Protein AF-A0A970KPD9-F1 (afdb_monomer)

pLDDT: mean 86.83, std 14.16, range [32.84, 98.5]

Secondary structure (DSSP, 8-state):
---EE---GGGTSS-HHHIIIIIHHHHHHHHHHHHHTTPPPEEEEEEE-GGGHHHHHHSPTT-EEEEEES-HHHHHHHHTTTSEEEE-B-HHHHHHS-HHHHHHHHHHHHHHHSTTS-B---BSS---SGGGS-HHHHHHHHHHHHHH---TTTT--S-SS-TGGGPPP-PPPP---SSS--HHHHHHHS--SSTTTHHHHHHHHHHHHHHHHHHHHT--

Structure (mmCIF, N/CA/C/O backbone):
data_AF-A0A970KPD9-F1
#
_entry.id   AF-A0A970KPD9-F1
#
loop_
_atom_site.group_PDB
_atom_site.id
_atom_site.type_symbol
_atom_site.label_atom_id
_atom_site.label_alt_id
_atom_site.label_comp_id
_atom_site.label_asym_id
_atom_site.label_entity_id
_atom_site.label_seq_id
_atom_site.pdbx_PDB_ins_code
_atom_site.Cartn_x
_atom_site.Cartn_y
_atom_site.Cartn_z
_atom_site.occupancy
_atom_site.B_iso_or_equiv
_atom_site.auth_seq_id
_atom_site.auth_comp_id
_atom_site.auth_asym_id
_atom_site.auth_atom_id
_atom_site.pdbx_PDB_model_num
ATOM 1 N N . MET A 1 1 ? 4.170 -16.489 -4.970 1.00 32.84 1 MET A N 1
ATOM 2 C CA . MET A 1 1 ? 5.387 -15.762 -4.550 1.00 32.84 1 MET A CA 1
ATOM 3 C C . MET A 1 1 ? 5.217 -14.295 -4.918 1.00 32.84 1 MET A C 1
ATOM 5 O O . MET A 1 1 ? 5.076 -13.994 -6.098 1.00 32.84 1 MET A O 1
ATOM 9 N N . SER A 1 2 ? 5.101 -13.418 -3.921 1.00 38.53 2 SER A N 1
ATOM 10 C CA . SER A 1 2 ? 4.878 -11.975 -4.097 1.00 38.53 2 SER A CA 1
ATOM 11 C C . SER A 1 2 ? 6.225 -11.258 -4.101 1.00 38.53 2 SER A C 1
ATOM 13 O O . SER A 1 2 ? 6.978 -11.456 -3.152 1.00 38.53 2 SER A O 1
ATOM 15 N N . LEU A 1 3 ? 6.534 -10.444 -5.116 1.00 51.28 3 LEU A N 1
ATOM 16 C CA . LEU A 1 3 ? 7.679 -9.533 -5.028 1.00 51.28 3 LEU A CA 1
ATOM 17 C C . LEU A 1 3 ? 7.315 -8.383 -4.080 1.00 51.28 3 LEU A C 1
ATOM 19 O O . LEU A 1 3 ? 6.292 -7.717 -4.270 1.00 51.28 3 LEU A O 1
ATOM 23 N N . TYR A 1 4 ? 8.138 -8.191 -3.051 1.00 46.25 4 TYR A N 1
ATOM 24 C CA . TYR A 1 4 ? 8.026 -7.087 -2.105 1.00 46.25 4 TYR A CA 1
ATOM 25 C C . TYR A 1 4 ? 8.906 -5.946 -2.610 1.00 46.25 4 TYR A C 1
ATOM 27 O O . TYR A 1 4 ? 10.120 -6.114 -2.702 1.00 46.25 4 TYR A O 1
ATOM 35 N N . PHE A 1 5 ? 8.313 -4.808 -2.965 1.00 55.72 5 PHE A N 1
ATOM 36 C CA . PHE A 1 5 ? 9.070 -3.644 -3.411 1.00 55.72 5 PHE A CA 1
ATOM 37 C C . PHE A 1 5 ? 8.956 -2.533 -2.378 1.00 55.72 5 PHE A C 1
ATOM 39 O O . PHE A 1 5 ? 7.869 -2.024 -2.094 1.00 55.72 5 PHE A O 1
ATOM 46 N N . PHE A 1 6 ? 10.103 -2.175 -1.805 1.00 46.34 6 PHE A N 1
ATOM 47 C CA . PHE A 1 6 ? 10.208 -1.087 -0.849 1.00 46.34 6 PHE A CA 1
ATOM 48 C C . PHE A 1 6 ? 10.387 0.225 -1.612 1.00 46.34 6 PHE A C 1
ATOM 50 O O . PHE A 1 6 ? 11.404 0.446 -2.273 1.00 46.34 6 PHE A O 1
ATOM 57 N N . CYS A 1 7 ? 9.383 1.094 -1.551 1.00 51.22 7 CYS A N 1
ATOM 58 C CA . CYS A 1 7 ? 9.441 2.395 -2.190 1.00 51.22 7 CYS A CA 1
ATOM 59 C C . CYS A 1 7 ? 10.190 3.371 -1.272 1.00 51.22 7 CYS A C 1
ATOM 61 O O . CYS A 1 7 ? 9.596 3.932 -0.364 1.00 51.22 7 CYS A O 1
ATOM 63 N N . TYR A 1 8 ? 11.502 3.542 -1.457 1.00 45.31 8 TYR A N 1
ATOM 64 C CA . TYR A 1 8 ? 12.281 4.456 -0.612 1.00 45.31 8 TYR A CA 1
ATOM 65 C C . TYR A 1 8 ? 12.014 5.936 -0.951 1.00 45.31 8 TYR A C 1
ATOM 67 O O . TYR A 1 8 ? 12.221 6.338 -2.100 1.00 45.31 8 TYR A O 1
ATOM 75 N N . MET A 1 9 ? 11.646 6.725 0.072 1.00 42.47 9 MET A N 1
ATOM 76 C CA . MET A 1 9 ? 11.732 8.183 0.342 1.00 42.47 9 MET A CA 1
ATOM 77 C C . MET A 1 9 ? 11.940 9.220 -0.782 1.00 42.47 9 MET A C 1
ATOM 79 O O . MET A 1 9 ? 11.419 10.334 -0.707 1.00 42.47 9 MET A O 1
ATOM 83 N N . ARG A 1 10 ? 12.737 8.944 -1.817 1.00 50.16 10 ARG A N 1
ATOM 84 C CA . ARG A 1 10 ? 13.261 9.963 -2.747 1.00 50.16 10 ARG A CA 1
ATOM 85 C C . ARG A 1 10 ? 12.185 10.651 -3.594 1.00 50.16 10 ARG A C 1
ATOM 87 O O . ARG A 1 10 ? 12.402 11.756 -4.076 1.00 50.16 10 ARG A O 1
ATOM 94 N N . GLN A 1 11 ? 11.037 10.018 -3.785 1.00 54.69 11 GLN A N 1
ATOM 95 C CA . GLN A 1 11 ? 10.027 10.438 -4.764 1.00 54.69 11 GLN A CA 1
ATOM 96 C C . GLN A 1 11 ? 9.088 11.520 -4.234 1.00 54.69 11 GLN A C 1
ATOM 98 O O . GLN A 1 11 ? 8.530 12.292 -5.006 1.00 54.69 11 GLN A O 1
ATOM 103 N N . LEU A 1 12 ? 8.942 11.605 -2.913 1.00 57.06 12 LEU A N 1
ATOM 104 C CA . LEU A 1 12 ? 8.038 12.545 -2.251 1.00 57.06 12 LEU A CA 1
ATOM 105 C C . LEU A 1 12 ? 8.618 13.964 -2.197 1.00 57.06 12 LEU A C 1
ATOM 107 O O . LEU A 1 12 ? 7.869 14.937 -2.124 1.00 57.06 12 LEU A O 1
ATOM 111 N N . ILE A 1 13 ? 9.946 14.080 -2.285 1.00 66.88 13 ILE A N 1
ATOM 112 C CA . ILE A 1 13 ? 10.671 15.357 -2.353 1.00 66.88 13 ILE A CA 1
ATOM 113 C C . ILE A 1 13 ? 10.655 15.919 -3.789 1.00 66.88 13 ILE A C 1
ATOM 115 O O . ILE A 1 13 ? 10.924 17.100 -3.998 1.00 66.88 13 ILE A O 1
ATOM 119 N N . LEU A 1 14 ? 10.312 15.099 -4.791 1.00 76.38 14 LEU A N 1
ATOM 120 C CA . LEU A 1 14 ? 10.221 15.551 -6.176 1.00 76.38 14 LEU A CA 1
ATOM 121 C C . LEU A 1 14 ? 8.995 16.444 -6.378 1.00 76.38 14 LEU A C 1
ATOM 123 O O . LEU A 1 14 ? 7.898 16.164 -5.886 1.00 76.38 14 LEU A O 1
ATOM 127 N N . GLN A 1 15 ? 9.182 17.500 -7.168 1.00 84.31 15 GLN A N 1
ATOM 128 C CA . GLN A 1 15 ? 8.061 18.203 -7.779 1.00 84.31 15 GLN A CA 1
ATOM 129 C C .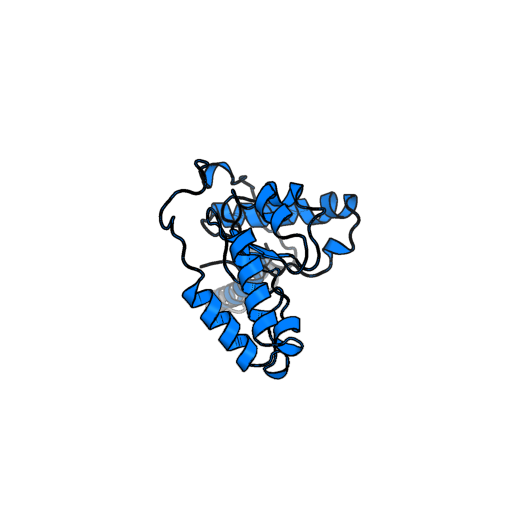 GLN A 1 15 ? 7.306 17.240 -8.699 1.00 84.31 15 GLN A C 1
ATOM 131 O O . GLN A 1 15 ? 7.883 16.285 -9.224 1.00 84.31 15 GLN A O 1
ATOM 136 N N . LEU A 1 16 ? 6.015 17.492 -8.919 1.00 86.25 16 LEU A N 1
ATOM 137 C CA . LEU A 1 16 ? 5.174 16.608 -9.731 1.00 86.25 16 LEU A CA 1
ATOM 138 C C . LEU A 1 16 ? 5.753 16.398 -11.145 1.00 86.25 16 LEU A C 1
ATOM 140 O O . LEU A 1 16 ? 5.799 15.275 -11.635 1.00 86.25 16 LEU A O 1
ATOM 144 N N . THR A 1 17 ? 6.320 17.453 -11.732 1.00 88.12 17 THR A N 1
ATOM 145 C CA . THR A 1 17 ? 7.006 17.411 -13.031 1.00 88.12 17 THR A CA 1
ATOM 146 C C . THR A 1 17 ? 8.215 16.474 -13.046 1.00 88.12 17 THR A C 1
ATOM 148 O O . THR A 1 17 ? 8.450 15.768 -14.025 1.00 88.12 17 THR A O 1
ATOM 151 N N . ASP A 1 18 ? 8.994 16.444 -11.965 1.00 89.69 18 ASP A N 1
ATOM 152 C CA . ASP A 1 18 ? 10.162 15.568 -11.855 1.00 89.69 18 ASP A CA 1
ATOM 153 C C . ASP A 1 18 ? 9.745 14.124 -11.572 1.00 89.69 18 ASP A C 1
ATOM 155 O O . ASP A 1 18 ? 10.355 13.187 -12.087 1.00 89.69 18 ASP A O 1
ATOM 159 N N . PHE A 1 19 ? 8.680 13.932 -10.791 1.00 89.38 19 PHE A N 1
ATOM 160 C CA . PHE A 1 19 ? 8.082 12.622 -10.553 1.00 89.38 19 PHE A CA 1
ATOM 161 C C . PHE A 1 19 ? 7.626 11.973 -11.868 1.00 89.38 19 PHE A C 1
ATOM 163 O O . PHE A 1 19 ? 8.016 10.841 -12.161 1.00 89.38 19 PHE A O 1
ATOM 170 N N . GLU A 1 20 ? 6.873 12.713 -12.685 1.00 90.31 20 GLU A N 1
ATOM 171 C CA . GLU A 1 20 ? 6.381 12.270 -13.996 1.00 90.31 20 GLU A CA 1
ATOM 172 C C . GLU A 1 20 ? 7.512 11.973 -14.979 1.00 90.31 20 GLU A C 1
ATOM 174 O O . GLU A 1 20 ? 7.420 11.049 -15.784 1.00 90.31 20 GLU A O 1
ATOM 179 N N . LYS A 1 21 ? 8.596 12.748 -14.921 1.00 89.75 21 LYS A N 1
ATOM 180 C CA . LYS A 1 21 ? 9.706 12.609 -15.860 1.00 89.75 21 LYS A CA 1
ATOM 181 C C . LYS A 1 21 ? 10.670 11.489 -15.482 1.00 89.75 21 LYS A C 1
ATOM 183 O O . LYS A 1 21 ? 11.127 10.756 -16.356 1.00 89.75 21 LYS A O 1
ATOM 188 N N . PHE A 1 22 ? 11.033 11.392 -14.206 1.00 88.81 22 PHE A N 1
ATOM 189 C CA . PHE A 1 22 ? 12.174 10.580 -13.775 1.00 88.81 22 PHE A CA 1
ATOM 190 C C . PHE A 1 22 ? 11.784 9.309 -13.033 1.00 88.81 22 PHE A C 1
ATOM 192 O O . PHE A 1 22 ? 12.540 8.339 -13.074 1.00 88.81 22 PHE A O 1
ATOM 199 N N . TYR A 1 23 ? 10.640 9.301 -12.350 1.00 88.56 23 TYR A N 1
ATOM 200 C CA . TYR A 1 23 ? 10.269 8.189 -11.486 1.00 88.56 23 TYR A CA 1
ATOM 201 C C . TYR A 1 23 ? 9.150 7.330 -12.076 1.00 88.56 23 TYR A C 1
ATOM 203 O O . TYR A 1 23 ? 9.363 6.142 -12.336 1.00 88.56 23 TYR A O 1
ATOM 211 N N . TRP A 1 24 ? 7.982 7.932 -12.321 1.00 91.56 24 TRP A N 1
ATOM 212 C CA . TRP A 1 24 ? 6.769 7.205 -12.695 1.00 91.56 24 TRP A CA 1
ATOM 213 C C . TRP A 1 24 ? 6.947 6.287 -13.913 1.00 91.56 24 TRP A C 1
ATOM 215 O O . TRP A 1 24 ? 6.610 5.109 -13.798 1.00 91.56 24 TRP A O 1
ATOM 225 N N . PRO A 1 25 ? 7.562 6.724 -15.034 1.00 91.44 25 PRO A N 1
ATOM 226 C CA . PRO A 1 25 ? 7.635 5.902 -16.240 1.00 91.44 25 PRO A CA 1
ATOM 227 C C . PRO A 1 25 ? 8.451 4.624 -16.058 1.00 91.44 25 PRO A C 1
ATOM 229 O O . PRO A 1 25 ? 8.219 3.641 -16.756 1.00 91.44 25 PRO A O 1
ATOM 232 N N . THR A 1 26 ? 9.442 4.638 -15.168 1.00 89.06 26 THR A N 1
ATOM 233 C CA . THR A 1 26 ? 10.253 3.451 -14.877 1.00 89.06 26 THR A CA 1
ATOM 234 C C . THR A 1 26 ? 9.518 2.560 -13.890 1.00 89.06 26 THR A C 1
ATOM 236 O O . THR A 1 26 ? 9.389 1.366 -14.135 1.00 89.06 26 THR A O 1
ATOM 239 N N . PHE A 1 27 ? 8.973 3.139 -12.820 1.00 91.19 27 PHE A N 1
ATOM 240 C CA . PHE A 1 27 ? 8.235 2.395 -11.807 1.00 91.19 27 PHE A CA 1
ATOM 241 C C . PHE A 1 27 ? 7.016 1.667 -12.387 1.00 91.19 27 PHE A C 1
ATOM 243 O O . PHE A 1 27 ? 6.858 0.465 -12.187 1.00 91.19 27 PHE A O 1
ATOM 250 N N . GLU A 1 28 ? 6.204 2.362 -13.183 1.00 93.06 28 GLU A N 1
ATOM 251 C CA . GLU A 1 28 ? 5.020 1.799 -13.831 1.00 93.06 28 GLU A CA 1
ATOM 252 C C . GLU A 1 28 ? 5.383 0.578 -14.698 1.00 93.06 28 GLU A C 1
ATOM 254 O O . GLU A 1 28 ? 4.716 -0.459 -14.637 1.00 93.06 28 GLU A O 1
ATOM 259 N N . LYS A 1 29 ? 6.493 0.658 -15.451 1.00 91.62 29 LYS A N 1
ATOM 260 C CA . LYS A 1 29 ? 6.994 -0.449 -16.283 1.00 91.62 29 LYS A CA 1
ATOM 261 C C . LYS A 1 29 ? 7.307 -1.689 -15.460 1.00 91.62 29 LYS A C 1
ATOM 263 O O . LYS A 1 29 ? 6.866 -2.771 -15.843 1.00 91.62 29 LYS A O 1
ATOM 268 N N . VAL A 1 30 ? 8.023 -1.537 -14.344 1.00 90.25 30 VAL A N 1
ATOM 269 C CA . VAL A 1 30 ? 8.372 -2.657 -13.452 1.00 90.25 30 VAL A CA 1
ATOM 270 C C . VAL A 1 30 ? 7.107 -3.350 -12.946 1.00 90.25 30 VAL A C 1
ATOM 272 O O . VAL A 1 30 ? 6.994 -4.579 -13.019 1.00 90.25 30 VAL A O 1
ATOM 275 N N . VAL A 1 31 ? 6.110 -2.571 -12.511 1.00 92.31 31 VAL A N 1
ATOM 276 C CA . VAL A 1 31 ? 4.852 -3.119 -11.987 1.00 92.31 31 VAL A CA 1
ATOM 277 C C . VAL A 1 31 ? 4.096 -3.911 -13.050 1.00 92.31 31 VAL A C 1
ATOM 279 O O . VAL A 1 31 ? 3.692 -5.052 -12.806 1.00 92.31 31 VAL A O 1
ATOM 282 N N . HIS A 1 32 ? 3.956 -3.363 -14.255 1.00 93.75 32 HIS A N 1
ATOM 283 C CA . HIS A 1 32 ? 3.285 -4.059 -15.353 1.00 93.75 32 HIS A CA 1
ATOM 284 C C . HIS A 1 32 ? 4.065 -5.277 -15.861 1.00 93.75 32 HIS A C 1
ATOM 286 O O . HIS A 1 32 ? 3.464 -6.317 -16.126 1.00 93.75 32 HIS A O 1
ATOM 292 N N . MET A 1 33 ? 5.395 -5.205 -15.957 1.00 90.94 33 MET A N 1
ATOM 293 C CA . MET A 1 33 ? 6.235 -6.337 -16.376 1.00 90.94 33 MET A CA 1
ATOM 294 C C . MET A 1 33 ? 6.198 -7.499 -15.379 1.00 90.94 33 MET A C 1
ATOM 296 O O . MET A 1 33 ? 6.254 -8.663 -15.791 1.00 90.94 33 MET A O 1
ATOM 300 N N . THR A 1 34 ? 6.088 -7.191 -14.088 1.00 89.56 34 THR A N 1
ATOM 301 C CA . THR A 1 34 ? 5.918 -8.182 -13.019 1.00 89.56 34 THR A CA 1
ATOM 302 C C . THR A 1 34 ? 4.520 -8.802 -13.084 1.00 89.56 34 THR A C 1
ATOM 304 O O . THR A 1 34 ? 4.376 -10.028 -13.069 1.00 89.56 34 THR A O 1
ATOM 307 N N . ALA A 1 35 ? 3.489 -7.974 -13.285 1.00 91.31 35 ALA A N 1
ATOM 308 C CA . ALA A 1 35 ? 2.113 -8.435 -13.459 1.00 91.31 35 ALA A CA 1
ATOM 309 C C . ALA A 1 35 ? 1.937 -9.330 -14.694 1.00 91.31 35 ALA A C 1
ATOM 311 O O . ALA A 1 35 ? 1.273 -10.363 -14.602 1.00 91.31 35 ALA A O 1
ATOM 312 N N . ALA A 1 36 ? 2.582 -8.994 -15.816 1.00 91.19 36 ALA A N 1
ATOM 313 C CA . ALA A 1 36 ? 2.577 -9.791 -17.043 1.00 91.19 36 ALA A CA 1
ATOM 314 C C . ALA A 1 36 ? 3.185 -11.193 -16.854 1.00 91.19 36 ALA A C 1
ATOM 316 O O . ALA A 1 36 ? 2.826 -12.121 -17.574 1.00 91.19 36 ALA A O 1
ATOM 317 N N . ARG A 1 37 ? 4.070 -11.364 -15.863 1.00 89.19 37 ARG A N 1
ATOM 318 C CA . ARG A 1 37 ? 4.640 -12.660 -15.451 1.00 89.19 37 ARG A CA 1
ATOM 319 C C . ARG A 1 37 ? 3.774 -13.404 -14.426 1.00 89.19 37 ARG A C 1
ATOM 321 O O . ARG A 1 37 ? 4.204 -14.404 -13.860 1.00 89.19 37 ARG A O 1
ATOM 328 N N . GLY A 1 38 ? 2.563 -12.917 -14.162 1.00 88.62 38 GLY A N 1
ATOM 329 C CA . GLY A 1 38 ? 1.627 -13.511 -13.210 1.00 88.62 38 GLY A CA 1
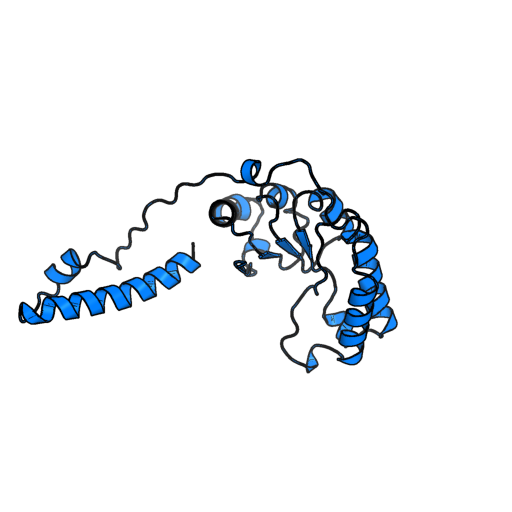ATOM 330 C C . GLY A 1 38 ? 1.873 -13.121 -11.749 1.00 88.62 38 GLY A C 1
ATOM 331 O O . GLY A 1 38 ? 1.174 -13.620 -10.867 1.00 88.62 38 GLY A O 1
ATOM 332 N N . GLN A 1 39 ? 2.812 -12.213 -11.459 1.00 88.19 39 GLN A N 1
ATOM 333 C CA . GLN A 1 39 ? 3.133 -11.796 -10.092 1.00 88.19 39 GLN A CA 1
ATOM 334 C C . GLN A 1 39 ? 2.544 -10.419 -9.770 1.00 88.19 39 GLN A C 1
ATOM 336 O O . GLN A 1 39 ? 2.760 -9.448 -10.481 1.00 88.19 39 GLN A O 1
ATOM 341 N N . ALA A 1 40 ? 1.796 -10.314 -8.671 1.00 87.31 40 ALA A N 1
ATOM 342 C CA . ALA A 1 40 ? 1.327 -9.024 -8.170 1.00 87.31 40 ALA A CA 1
ATOM 343 C C . ALA A 1 40 ? 2.346 -8.426 -7.193 1.00 87.31 40 ALA A C 1
ATOM 345 O O . ALA A 1 40 ? 2.764 -9.100 -6.244 1.00 87.31 40 ALA A O 1
ATOM 346 N N . MET A 1 41 ? 2.692 -7.156 -7.389 1.00 90.31 41 MET A N 1
ATOM 347 C CA . MET A 1 41 ? 3.580 -6.436 -6.478 1.00 90.31 41 MET A CA 1
ATOM 348 C C . MET A 1 41 ? 2.854 -6.016 -5.198 1.00 90.31 41 MET A C 1
ATOM 350 O O . MET A 1 41 ? 1.646 -5.764 -5.200 1.00 90.31 41 MET A O 1
ATOM 354 N N . LEU A 1 42 ? 3.613 -5.972 -4.104 1.00 92.06 42 LEU A N 1
ATOM 355 C CA . LEU A 1 42 ? 3.255 -5.267 -2.878 1.00 92.06 42 LEU A CA 1
ATOM 356 C C . LEU A 1 42 ? 4.138 -4.022 -2.779 1.00 92.06 42 LEU A C 1
ATOM 358 O O . LEU A 1 42 ? 5.363 -4.143 -2.773 1.00 92.06 42 LEU A O 1
ATOM 362 N N . ILE A 1 43 ? 3.499 -2.855 -2.752 1.00 92.56 43 ILE A N 1
ATOM 363 C CA . ILE A 1 43 ? 4.143 -1.544 -2.795 1.00 92.56 43 ILE A CA 1
ATOM 364 C C . ILE A 1 43 ? 3.837 -0.829 -1.483 1.00 92.56 43 ILE A C 1
ATOM 366 O O . ILE A 1 43 ? 2.674 -0.558 -1.181 1.00 92.56 43 ILE A O 1
ATOM 370 N N . PHE A 1 44 ? 4.883 -0.511 -0.724 1.00 92.06 44 PHE A N 1
ATOM 371 C CA . PHE A 1 44 ? 4.771 0.389 0.419 1.00 92.06 44 PHE A CA 1
ATOM 372 C C . PHE A 1 44 ? 4.774 1.843 -0.064 1.00 92.06 44 PHE A C 1
ATOM 374 O O . PHE A 1 44 ? 5.692 2.259 -0.762 1.00 92.06 44 PHE A O 1
ATOM 381 N N . LEU A 1 45 ? 3.739 2.594 0.282 1.00 91.88 45 LEU A N 1
ATOM 382 C CA . LEU A 1 45 ? 3.550 4.005 -0.010 1.00 91.88 45 LEU A CA 1
ATOM 383 C C . LEU A 1 45 ? 3.928 4.799 1.241 1.00 91.88 45 LEU A C 1
ATOM 385 O O . LEU A 1 45 ? 3.095 5.050 2.113 1.00 91.88 45 LEU A O 1
ATOM 389 N N . GLU A 1 46 ? 5.213 5.140 1.323 1.00 89.25 46 GLU A N 1
ATOM 390 C CA . GLU A 1 46 ? 5.772 5.967 2.392 1.00 89.25 46 GLU A CA 1
ATOM 391 C C . GLU A 1 46 ? 5.173 7.380 2.320 1.00 89.25 46 GLU A C 1
ATOM 393 O O . GLU A 1 46 ? 5.049 7.955 1.237 1.00 89.25 46 GLU A O 1
ATOM 398 N N . ASN A 1 47 ? 4.809 7.944 3.467 1.00 89.62 47 ASN A N 1
ATOM 399 C CA . ASN A 1 47 ? 4.092 9.209 3.616 1.00 89.62 47 ASN A CA 1
ATOM 400 C C . ASN A 1 47 ? 2.699 9.261 2.925 1.00 89.62 47 ASN A C 1
ATOM 402 O O . ASN A 1 47 ? 2.121 8.244 2.543 1.00 89.62 47 ASN A O 1
ATOM 406 N N . ASP A 1 48 ? 2.117 10.458 2.786 1.00 91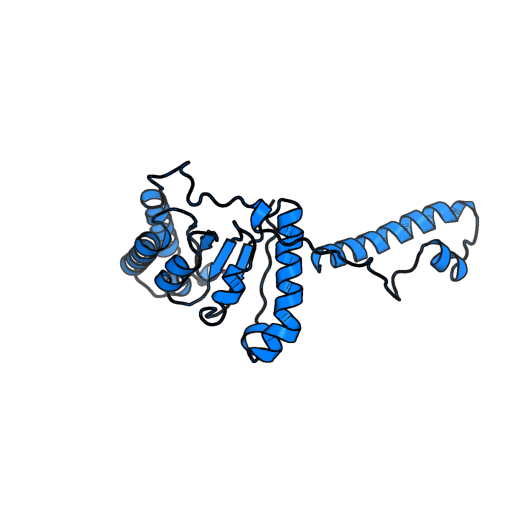.19 48 ASP A N 1
ATOM 407 C CA . ASP A 1 48 ? 0.819 10.671 2.136 1.00 91.19 48 ASP A CA 1
ATOM 408 C C . ASP A 1 48 ? 0.919 10.713 0.595 1.00 91.19 48 ASP A C 1
ATOM 410 O O . ASP A 1 48 ? 1.434 11.661 -0.009 1.00 91.19 48 ASP A O 1
ATOM 414 N N . TRP A 1 49 ? 0.351 9.691 -0.053 1.00 92.44 49 TRP A N 1
ATOM 415 C CA . TRP A 1 49 ? 0.264 9.554 -1.514 1.00 92.44 49 TRP A CA 1
ATOM 416 C C . TRP A 1 49 ? -1.030 10.104 -2.128 1.00 92.44 49 TRP A C 1
ATOM 418 O O . TRP A 1 49 ? -1.291 9.897 -3.314 1.00 92.44 49 TRP A O 1
ATOM 428 N N . THR A 1 50 ? -1.844 10.846 -1.375 1.00 93.12 50 THR A N 1
ATOM 429 C CA . THR A 1 50 ? -3.137 11.378 -1.837 1.00 93.12 50 THR A CA 1
ATOM 430 C C . THR A 1 50 ? -3.029 12.183 -3.139 1.00 93.12 50 THR A C 1
ATOM 432 O O . THR A 1 50 ? -3.945 12.151 -3.963 1.00 93.12 50 THR A O 1
ATOM 435 N N . ARG A 1 51 ? -1.910 12.886 -3.369 1.00 91.62 51 ARG A N 1
ATOM 436 C CA . ARG A 1 51 ? -1.676 13.653 -4.609 1.00 91.62 51 ARG A CA 1
ATOM 437 C C . ARG A 1 51 ? -1.388 12.787 -5.842 1.00 91.62 51 ARG A C 1
ATOM 439 O O . ARG A 1 51 ? -1.454 13.292 -6.954 1.00 91.62 51 ARG A O 1
ATOM 446 N N . TYR A 1 52 ? -1.078 11.505 -5.651 1.00 92.31 52 TYR A N 1
ATOM 447 C CA . TYR A 1 52 ? -0.704 10.563 -6.707 1.00 92.31 52 TYR A CA 1
ATOM 448 C C . TYR A 1 52 ? -1.780 9.506 -6.992 1.00 92.31 52 TYR A C 1
ATOM 450 O O . TYR A 1 52 ? -1.519 8.529 -7.689 1.00 92.31 52 TYR A O 1
ATOM 458 N N . LEU A 1 53 ? -2.999 9.675 -6.471 1.00 94.06 53 LEU A N 1
ATOM 459 C CA . LEU A 1 53 ? -4.082 8.697 -6.641 1.00 94.06 53 LEU A CA 1
ATOM 460 C C . LEU A 1 53 ? -4.405 8.396 -8.111 1.00 94.06 53 LEU A C 1
ATOM 462 O O . LEU A 1 53 ? -4.789 7.269 -8.425 1.00 94.06 53 LEU A O 1
ATOM 466 N N . ASP A 1 54 ? -4.257 9.379 -9.000 1.00 94.25 54 ASP A N 1
ATOM 467 C CA . ASP A 1 54 ? -4.495 9.207 -10.439 1.00 94.25 54 ASP A CA 1
ATOM 468 C C . ASP A 1 54 ? -3.444 8.286 -11.067 1.00 94.25 54 ASP A C 1
ATOM 470 O O . ASP A 1 54 ? -3.800 7.351 -11.776 1.00 94.25 54 ASP A O 1
ATOM 474 N N . TYR A 1 55 ? -2.177 8.448 -10.687 1.00 94.50 55 TYR A N 1
ATOM 475 C CA . TYR A 1 55 ? -1.088 7.550 -11.071 1.00 94.50 55 TYR A CA 1
ATOM 476 C C . TYR A 1 55 ? -1.317 6.133 -10.544 1.00 94.50 55 TYR A C 1
ATOM 478 O O . TYR A 1 55 ? -1.263 5.159 -11.291 1.00 94.50 55 TYR A O 1
ATOM 486 N N . LEU A 1 56 ? -1.667 5.995 -9.262 1.00 95.00 56 LEU A N 1
ATOM 487 C CA . LEU A 1 56 ? -1.925 4.682 -8.669 1.00 95.00 56 LEU A CA 1
ATOM 488 C C . LEU A 1 56 ? -3.045 3.925 -9.398 1.00 95.00 56 LEU A C 1
ATOM 490 O O . LEU A 1 56 ? -2.968 2.706 -9.492 1.00 95.00 56 LEU A O 1
ATOM 494 N N . GLN A 1 57 ? -4.042 4.604 -9.979 1.00 94.25 57 GLN A N 1
ATOM 495 C CA . GLN A 1 57 ? -5.085 3.954 -10.788 1.00 94.25 57 GLN A CA 1
ATOM 496 C C . GLN A 1 57 ? -4.563 3.327 -12.084 1.00 94.25 57 GLN A C 1
ATOM 498 O O . GLN A 1 57 ? -5.205 2.407 -12.594 1.00 94.25 57 GLN A O 1
ATOM 503 N N . GLU A 1 58 ? -3.426 3.771 -12.617 1.00 94.38 58 GLU A N 1
ATOM 504 C CA . GLU A 1 58 ? -2.845 3.238 -13.855 1.00 94.38 58 GLU A CA 1
ATOM 505 C C . GLU A 1 58 ? -2.182 1.870 -13.663 1.00 94.38 58 GLU A C 1
ATOM 507 O O . GLU A 1 58 ? -2.010 1.125 -14.633 1.00 94.38 58 GLU A O 1
ATOM 512 N N . LEU A 1 59 ? -1.849 1.511 -12.420 1.00 95.31 59 LEU A N 1
ATOM 513 C CA . LEU A 1 59 ? -1.229 0.231 -12.084 1.00 95.31 59 LEU A CA 1
ATOM 514 C C . LEU A 1 59 ? -2.161 -0.949 -12.435 1.00 95.31 59 LEU A C 1
ATOM 516 O O . LEU A 1 59 ? -3.381 -0.781 -12.545 1.00 95.31 59 LEU A O 1
ATOM 520 N N . PRO A 1 60 ? -1.630 -2.164 -12.639 1.00 95.12 60 PRO A N 1
ATOM 521 C CA . PRO A 1 60 ? -2.448 -3.329 -12.950 1.00 95.12 60 PRO A CA 1
ATOM 522 C C . PRO A 1 60 ? -3.314 -3.752 -11.757 1.00 95.12 60 PRO A C 1
ATOM 524 O O . PRO A 1 60 ? -2.964 -3.555 -10.591 1.00 95.12 60 PRO A O 1
ATOM 527 N N . MET A 1 61 ? -4.457 -4.367 -12.053 1.00 94.06 61 MET A N 1
ATOM 528 C CA . MET A 1 61 ? -5.377 -4.903 -11.053 1.00 94.06 61 MET A CA 1
ATOM 529 C C . MET A 1 61 ? -4.695 -5.928 -10.140 1.00 94.06 61 MET A C 1
ATOM 531 O O . MET A 1 61 ? -3.882 -6.750 -10.574 1.00 94.06 61 MET A O 1
ATOM 535 N N . GLY A 1 62 ? -5.077 -5.904 -8.862 1.00 90.75 62 GLY A N 1
ATOM 536 C CA . GLY A 1 62 ? -4.537 -6.803 -7.844 1.00 90.75 62 GLY A CA 1
ATOM 537 C C . GLY A 1 62 ? -3.165 -6.378 -7.322 1.00 90.75 62 GLY A C 1
ATOM 538 O O . GLY A 1 62 ? -2.577 -7.099 -6.516 1.00 90.75 62 GLY A O 1
ATOM 539 N N . THR A 1 63 ? -2.658 -5.217 -7.750 1.00 94.75 63 THR A N 1
ATOM 540 C CA . THR A 1 63 ? -1.530 -4.565 -7.081 1.00 94.75 63 THR A CA 1
ATOM 541 C C . THR A 1 63 ? -1.920 -4.272 -5.636 1.00 94.75 63 THR A C 1
ATOM 543 O O . THR A 1 63 ? -3.006 -3.746 -5.370 1.00 94.75 63 THR A O 1
ATOM 546 N N . ARG A 1 64 ? -1.049 -4.655 -4.698 1.00 95.44 64 ARG A N 1
ATOM 547 C CA . ARG A 1 64 ? -1.256 -4.419 -3.270 1.00 95.44 64 ARG A CA 1
ATOM 548 C C . ARG A 1 64 ? -0.559 -3.137 -2.861 1.00 95.44 64 ARG A C 1
ATOM 550 O O . ARG A 1 64 ? 0.643 -3.000 -3.081 1.00 95.44 64 ARG A O 1
ATOM 557 N N . LEU A 1 65 ? -1.315 -2.232 -2.261 1.00 95.50 65 LEU A N 1
ATOM 558 C CA . LEU A 1 65 ? -0.838 -0.948 -1.780 1.00 95.50 65 LEU A CA 1
ATOM 559 C C . LEU A 1 65 ? -0.898 -0.945 -0.260 1.00 95.50 65 LEU A C 1
ATOM 561 O O . LEU A 1 65 ? -1.932 -1.255 0.327 1.00 95.50 65 LEU A O 1
ATOM 565 N N . TYR A 1 66 ? 0.229 -0.616 0.347 1.00 91.50 66 TYR A N 1
ATOM 566 C CA . TYR A 1 66 ? 0.408 -0.534 1.783 1.00 91.50 66 TYR A CA 1
ATOM 567 C C . TYR A 1 66 ? 0.726 0.923 2.132 1.00 91.50 66 TYR A C 1
ATOM 569 O O . TYR A 1 66 ? 1.777 1.413 1.746 1.00 91.50 66 TYR A O 1
ATOM 577 N N . MET A 1 67 ? -0.183 1.624 2.812 1.00 94.44 67 MET A N 1
ATOM 578 C CA . MET A 1 67 ? -0.097 3.069 3.053 1.00 94.44 67 MET A CA 1
ATOM 579 C C . MET A 1 67 ? 0.405 3.413 4.456 1.00 94.44 67 MET A C 1
ATOM 581 O O . MET A 1 67 ? -0.078 2.854 5.443 1.00 94.44 67 MET A O 1
ATOM 585 N N . GLU A 1 68 ? 1.301 4.399 4.544 1.00 94.19 68 GLU A N 1
ATOM 586 C CA . GLU A 1 68 ? 1.702 4.989 5.825 1.00 94.19 68 GLU A CA 1
ATOM 587 C C . GLU A 1 68 ? 0.669 6.020 6.321 1.00 94.19 68 GLU A C 1
ATOM 589 O O . GLU A 1 68 ? 0.146 5.903 7.428 1.00 94.19 68 GLU A O 1
ATOM 594 N N . TYR A 1 69 ? 0.324 7.005 5.481 1.00 94.06 69 TYR A N 1
ATOM 595 C CA . TYR A 1 69 ? -0.637 8.067 5.808 1.00 94.06 69 TYR A CA 1
ATOM 596 C C . TYR A 1 69 ? -1.654 8.302 4.682 1.00 94.06 69 TYR A C 1
ATOM 598 O O . TYR A 1 69 ? -1.495 7.833 3.554 1.00 94.06 69 TYR A O 1
ATOM 606 N N . GLY A 1 70 ? -2.700 9.068 4.996 1.00 94.62 70 GLY A N 1
ATOM 607 C CA . GLY A 1 70 ? -3.747 9.491 4.065 1.00 94.62 70 GLY A CA 1
ATOM 608 C C . GLY A 1 70 ? -5.151 9.244 4.617 1.00 94.62 70 GLY A C 1
ATOM 609 O O . GLY A 1 70 ? -5.319 8.674 5.694 1.00 94.62 70 GLY A O 1
ATOM 610 N N . ASP A 1 71 ? -6.169 9.683 3.873 1.00 96.56 71 ASP A N 1
ATOM 611 C CA . ASP A 1 71 ? -7.572 9.412 4.206 1.00 96.56 71 ASP A CA 1
ATOM 612 C C . ASP A 1 71 ? -8.000 8.037 3.653 1.00 96.56 71 ASP A C 1
ATOM 614 O O . ASP A 1 71 ? -8.151 7.896 2.431 1.00 96.56 71 ASP A O 1
ATOM 618 N N . PRO A 1 72 ? -8.243 7.025 4.510 1.00 97.00 72 PRO A N 1
ATOM 619 C CA . PRO A 1 72 ? -8.597 5.682 4.060 1.00 97.00 72 PRO A CA 1
ATOM 620 C C . PRO A 1 72 ? -9.877 5.652 3.213 1.00 97.00 72 PRO A C 1
ATOM 622 O O . PRO A 1 72 ? -9.961 4.846 2.285 1.00 97.00 72 PRO A O 1
ATOM 625 N N . ARG A 1 73 ? -10.845 6.555 3.448 1.00 97.50 73 ARG A N 1
ATOM 626 C CA . ARG A 1 73 ? -12.084 6.622 2.649 1.00 97.50 73 ARG A CA 1
ATOM 627 C C . ARG A 1 73 ? -11.781 7.038 1.218 1.00 97.50 73 ARG A C 1
ATOM 629 O O . ARG A 1 73 ? -12.173 6.361 0.274 1.00 97.50 73 ARG A O 1
ATOM 636 N N . LYS A 1 74 ? -10.980 8.092 1.055 1.00 97.12 74 LYS A N 1
ATOM 637 C CA . LYS A 1 74 ? -10.569 8.582 -0.265 1.00 97.12 74 LYS A CA 1
ATOM 638 C C . LYS A 1 74 ? -9.803 7.519 -1.055 1.00 97.12 74 LYS A C 1
ATOM 640 O O . LYS A 1 74 ? -10.027 7.368 -2.256 1.00 97.12 74 LYS A O 1
ATOM 645 N N . PHE A 1 75 ? -8.919 6.766 -0.400 1.00 97.12 75 PHE A N 1
ATOM 646 C CA . PHE A 1 75 ? -8.214 5.654 -1.043 1.00 97.12 75 PHE A CA 1
ATOM 647 C C . PHE A 1 75 ? -9.168 4.514 -1.414 1.00 97.12 75 PHE A C 1
ATOM 649 O O . PHE A 1 75 ? -9.091 4.010 -2.536 1.00 97.12 75 PHE A O 1
ATOM 656 N N . LYS A 1 76 ? -10.101 4.140 -0.530 1.00 96.44 76 LYS A N 1
ATOM 657 C CA . LYS A 1 76 ? -11.117 3.119 -0.822 1.00 96.44 76 LYS A CA 1
ATOM 658 C C . LYS A 1 76 ? -11.968 3.495 -2.030 1.00 96.44 76 LYS A C 1
ATOM 660 O O . LYS A 1 76 ? -12.101 2.681 -2.942 1.00 96.44 76 LYS A O 1
ATOM 665 N N . ASP A 1 77 ? -12.467 4.726 -2.070 1.00 96.06 77 ASP A N 1
ATOM 666 C CA . ASP A 1 77 ? -13.343 5.216 -3.136 1.00 96.06 77 ASP A CA 1
ATOM 667 C C . ASP A 1 77 ? -12.646 5.212 -4.500 1.00 96.06 77 ASP A C 1
ATOM 669 O O . ASP A 1 77 ? -13.233 4.825 -5.513 1.00 96.06 77 ASP A O 1
ATOM 673 N N . ARG A 1 78 ? -11.374 5.627 -4.534 1.00 96.25 78 ARG A N 1
ATOM 674 C CA . ARG A 1 78 ? -10.601 5.753 -5.779 1.00 96.25 78 ARG A CA 1
ATOM 675 C C . ARG A 1 78 ? 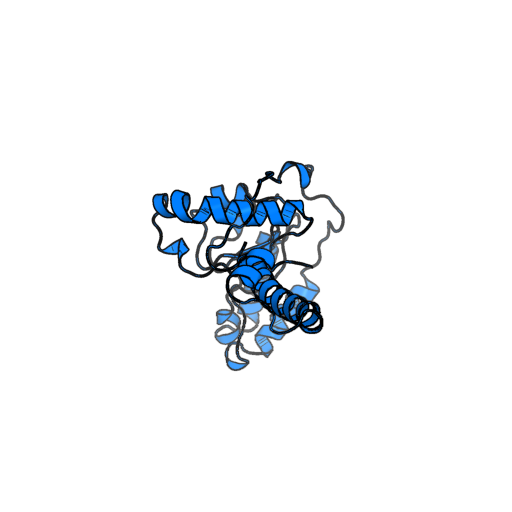-9.979 4.438 -6.242 1.00 96.25 78 ARG A C 1
ATOM 677 O O . ARG A 1 78 ? -9.876 4.217 -7.446 1.00 96.25 78 ARG A O 1
ATOM 684 N N . LEU A 1 79 ? -9.537 3.583 -5.317 1.00 96.00 79 LEU A N 1
ATOM 685 C CA . LEU A 1 79 ? -8.674 2.435 -5.624 1.00 96.00 79 LEU A CA 1
ATOM 686 C C . LEU A 1 79 ? -9.274 1.080 -5.239 1.00 96.00 79 LEU A C 1
ATOM 688 O O . LEU A 1 79 ? -8.919 0.079 -5.859 1.00 96.00 79 LEU A O 1
ATOM 692 N N . GLY A 1 80 ? -10.199 1.014 -4.279 1.00 93.44 80 GLY A N 1
ATOM 693 C CA . GLY A 1 80 ? -10.643 -0.240 -3.654 1.00 93.44 80 GLY A CA 1
ATOM 694 C C . GLY A 1 80 ? -11.338 -1.244 -4.580 1.00 93.44 80 GLY A C 1
ATOM 695 O O . GLY A 1 80 ? -11.403 -2.429 -4.270 1.00 93.44 80 GLY A O 1
ATOM 696 N N . LYS A 1 81 ? -11.827 -0.811 -5.748 1.00 92.81 81 LYS A N 1
ATOM 697 C CA . LYS A 1 81 ? -12.406 -1.719 -6.758 1.00 92.81 81 LYS A CA 1
ATOM 698 C C . LYS A 1 81 ? -11.355 -2.442 -7.605 1.00 92.81 81 LYS A C 1
ATOM 700 O O . LYS A 1 81 ? -11.675 -3.451 -8.226 1.00 92.81 81 LYS A O 1
ATOM 705 N N . LYS A 1 82 ? -10.127 -1.916 -7.670 1.00 93.81 82 LYS A N 1
ATOM 706 C CA . LYS A 1 82 ? -9.057 -2.392 -8.567 1.00 93.81 82 LYS A CA 1
ATOM 707 C C . LYS A 1 82 ? -7.810 -2.861 -7.811 1.00 93.81 82 LYS A C 1
ATOM 709 O O . LYS A 1 82 ? -7.169 -3.826 -8.232 1.00 93.81 82 LYS A O 1
ATOM 714 N N . MET A 1 83 ? -7.468 -2.176 -6.725 1.00 95.31 83 MET A N 1
ATOM 715 C CA . MET A 1 83 ? -6.282 -2.422 -5.907 1.00 95.31 83 MET A CA 1
ATOM 716 C C . MET A 1 83 ? -6.657 -3.061 -4.588 1.00 95.31 83 MET A C 1
ATOM 718 O O . MET A 1 83 ? -7.739 -2.815 -4.066 1.00 95.31 83 MET A O 1
ATOM 722 N N . VAL A 1 84 ? -5.720 -3.827 -4.039 1.00 95.62 84 VAL A N 1
ATOM 723 C CA . VAL A 1 84 ? -5.833 -4.393 -2.698 1.00 95.62 84 VAL A CA 1
ATOM 724 C C . VAL A 1 84 ? -5.149 -3.439 -1.720 1.00 95.62 84 VAL A C 1
ATOM 726 O O . VAL A 1 84 ? -3.958 -3.17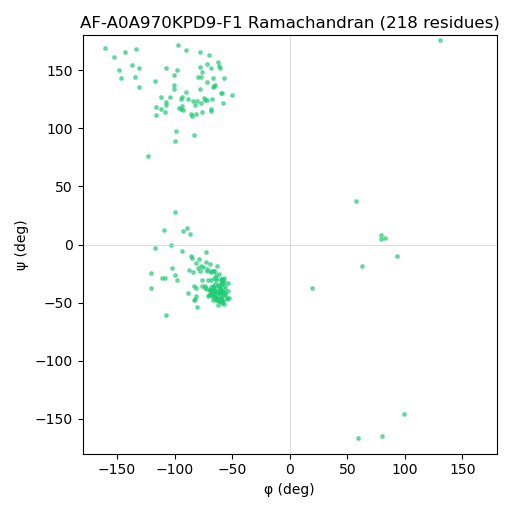0 -1.860 1.00 95.62 84 VAL A O 1
ATOM 729 N N . LEU A 1 85 ? -5.893 -2.902 -0.759 1.00 96.94 85 LEU A N 1
ATOM 730 C CA . LEU A 1 85 ? -5.428 -1.861 0.161 1.00 96.94 85 LEU A CA 1
ATOM 731 C C . LEU A 1 85 ? -4.984 -2.453 1.507 1.00 96.94 85 LEU A C 1
ATOM 733 O O . LEU A 1 85 ? -5.529 -3.461 1.949 1.00 96.94 85 LEU A O 1
ATOM 737 N N . GLY A 1 86 ? -4.032 -1.802 2.167 1.00 96.50 86 GLY A N 1
ATOM 738 C CA . GLY A 1 86 ? -3.584 -2.098 3.528 1.00 96.50 86 GLY A CA 1
ATOM 739 C C . GLY A 1 86 ? -2.856 -0.898 4.142 1.00 96.50 86 GLY A C 1
ATOM 740 O O . GLY A 1 86 ? -2.535 0.062 3.440 1.00 96.50 86 GLY A O 1
ATOM 741 N N . GLY A 1 87 ? -2.588 -0.942 5.445 1.00 96.19 87 GLY A N 1
ATOM 742 C CA . GLY A 1 87 ? -1.883 0.113 6.179 1.00 96.19 87 GLY A CA 1
ATOM 743 C C . GLY A 1 87 ? -2.824 1.041 6.946 1.00 96.19 87 GLY A C 1
ATOM 744 O O . GLY A 1 87 ? -3.851 0.602 7.458 1.00 96.19 87 GLY A O 1
ATOM 745 N N . PHE A 1 88 ? -2.463 2.324 7.044 1.00 97.19 88 PHE A N 1
ATOM 746 C CA . PHE A 1 88 ? -3.147 3.390 7.803 1.00 97.19 88 PHE A CA 1
ATOM 747 C C . PHE A 1 88 ? -3.234 3.216 9.324 1.00 97.19 88 PHE A C 1
ATOM 749 O O . PHE A 1 88 ? -3.491 4.198 10.022 1.00 97.19 88 PHE A O 1
ATOM 756 N N . TYR A 1 89 ? -3.053 2.009 9.864 1.00 97.38 89 TYR A N 1
ATOM 757 C CA . TYR A 1 89 ? -3.064 1.798 11.306 1.00 97.38 89 TYR A CA 1
ATOM 758 C C . TYR A 1 89 ? -1.739 2.285 11.913 1.00 97.38 89 TYR A C 1
ATOM 760 O O . TYR A 1 89 ? -0.715 1.646 11.670 1.00 97.38 89 TYR A O 1
ATOM 768 N N . PRO A 1 90 ? -1.715 3.335 12.755 1.00 95.81 90 PRO A N 1
ATOM 769 C CA . PRO A 1 90 ? -0.466 3.869 13.288 1.00 95.81 90 PRO A CA 1
ATOM 770 C C . PRO A 1 90 ? 0.192 2.889 14.263 1.00 95.81 90 PRO A C 1
ATOM 772 O O . PRO A 1 90 ? -0.340 2.624 15.341 1.00 95.81 90 PRO A O 1
ATOM 775 N N . LEU A 1 91 ? 1.381 2.387 13.937 1.00 94.88 91 LEU A N 1
ATOM 776 C CA . LEU A 1 91 ? 2.148 1.492 14.802 1.00 94.88 91 LEU A CA 1
ATOM 777 C C . LEU A 1 91 ? 2.449 2.151 16.157 1.00 94.88 91 LEU A C 1
ATOM 779 O O . LEU A 1 91 ? 2.412 1.500 17.198 1.00 94.88 91 LEU A O 1
ATOM 783 N N . THR A 1 92 ? 2.677 3.467 16.155 1.00 94.94 92 THR A N 1
ATOM 784 C CA . THR A 1 92 ? 2.916 4.266 17.364 1.00 94.94 92 THR A CA 1
ATOM 785 C C . THR A 1 92 ? 1.757 4.202 18.356 1.00 94.94 92 THR A C 1
ATOM 787 O O . THR A 1 92 ? 1.999 4.237 19.563 1.00 94.94 92 THR A O 1
ATOM 790 N N . LEU A 1 93 ? 0.518 4.022 17.880 1.00 97.06 93 LEU A N 1
ATOM 791 C CA . LEU A 1 93 ? -0.660 3.887 18.736 1.00 97.06 93 LEU A CA 1
ATOM 792 C C . LEU A 1 93 ? -0.558 2.656 19.641 1.00 97.06 93 LEU A C 1
ATOM 794 O O . LEU A 1 93 ? -0.951 2.725 20.799 1.00 97.06 93 LEU A O 1
ATOM 798 N N . LEU A 1 94 ? 0.052 1.567 19.163 1.00 96.69 94 LEU A N 1
ATOM 799 C CA . LEU A 1 94 ? 0.261 0.363 19.974 1.00 96.69 94 LEU A CA 1
ATOM 800 C C . LEU A 1 94 ? 1.178 0.615 21.167 1.00 96.69 94 LEU A C 1
ATOM 802 O O . LEU A 1 94 ? 1.099 -0.107 22.156 1.00 96.69 94 LEU A O 1
ATOM 806 N N . LYS A 1 95 ? 2.062 1.609 21.079 1.00 95.69 95 LYS A N 1
ATOM 807 C CA . LYS A 1 95 ? 2.988 1.964 22.154 1.00 95.69 95 LYS A CA 1
ATOM 808 C C . LYS A 1 95 ? 2.391 2.974 23.124 1.00 95.69 95 LYS A C 1
ATOM 810 O O . LYS A 1 95 ? 2.619 2.863 24.323 1.00 95.69 95 LYS A O 1
ATOM 815 N N . THR A 1 96 ? 1.689 3.979 22.606 1.00 96.00 96 THR A N 1
ATOM 816 C CA . THR A 1 96 ? 1.262 5.141 23.399 1.00 96.00 96 THR A CA 1
ATOM 817 C C . THR A 1 96 ? -0.204 5.108 23.813 1.00 96.00 96 THR A C 1
ATOM 819 O O . THR A 1 96 ? -0.581 5.845 24.718 1.00 96.00 96 THR A O 1
ATOM 822 N N . GLY A 1 97 ? -1.036 4.322 23.130 1.00 96.56 97 GLY A N 1
ATOM 823 C CA . GLY A 1 97 ? -2.476 4.251 23.361 1.00 96.56 97 GLY A CA 1
ATOM 824 C C . GLY A 1 97 ? -2.887 3.194 24.382 1.00 96.56 97 GLY A C 1
ATOM 825 O O . GLY A 1 97 ? -2.109 2.310 24.754 1.00 96.56 97 GLY A O 1
ATOM 826 N N . THR A 1 98 ? -4.146 3.271 24.810 1.00 97.81 98 THR A N 1
ATOM 827 C CA . THR A 1 98 ? -4.791 2.198 25.579 1.00 97.81 98 THR A CA 1
ATOM 828 C C . THR A 1 98 ? -5.229 1.054 24.664 1.00 97.81 98 THR A C 1
ATOM 830 O O . THR A 1 98 ? -5.313 1.210 23.440 1.00 97.81 98 THR A O 1
ATOM 833 N N . LYS A 1 99 ? -5.550 -0.098 25.259 1.00 97.56 99 LYS A N 1
ATOM 834 C CA . LYS A 1 99 ? -6.079 -1.262 24.541 1.00 97.56 99 LYS A CA 1
ATOM 835 C C . LYS A 1 99 ? -7.349 -0.914 23.757 1.00 97.56 99 LYS A C 1
ATOM 837 O O . LYS A 1 99 ? -7.468 -1.283 22.593 1.00 97.56 99 LYS A O 1
ATOM 842 N N . GLU A 1 100 ? -8.257 -0.154 24.363 1.00 98.00 100 GLU A N 1
ATOM 843 C CA . GLU A 1 100 ? -9.521 0.275 23.755 1.00 98.00 100 GLU A CA 1
ATOM 844 C C . GLU A 1 100 ? -9.273 1.187 22.555 1.00 98.00 100 GLU A C 1
ATOM 846 O O . GLU A 1 100 ? -9.813 0.938 21.486 1.00 98.00 100 GLU A O 1
ATOM 851 N N . GLN A 1 101 ? -8.377 2.174 22.681 1.00 98.31 101 GLN A N 1
ATOM 852 C CA . GLN A 1 101 ? -8.025 3.064 21.568 1.00 98.31 101 GLN A CA 1
ATOM 853 C C . GLN A 1 101 ? -7.427 2.301 20.381 1.00 98.31 101 GLN A C 1
ATOM 855 O O . GLN A 1 101 ? -7.691 2.633 19.225 1.00 98.31 101 GLN A O 1
ATOM 860 N N . CYS A 1 102 ? -6.619 1.276 20.662 1.00 98.25 102 CYS A N 1
ATOM 861 C CA . CYS A 1 102 ? -6.047 0.415 19.635 1.00 98.25 102 CYS A CA 1
ATOM 862 C C . CYS A 1 102 ? -7.138 -0.389 18.905 1.00 98.25 102 CYS A C 1
ATOM 864 O O . CYS A 1 102 ? -7.174 -0.423 17.673 1.00 98.25 102 CYS A O 1
ATOM 866 N N . ILE A 1 103 ? -8.065 -0.989 19.656 1.00 98.38 103 ILE A N 1
ATOM 867 C CA . ILE A 1 103 ? -9.199 -1.742 19.102 1.00 98.38 103 ILE A CA 1
ATOM 868 C C . ILE A 1 103 ? -10.127 -0.826 18.294 1.00 98.38 103 ILE A C 1
ATOM 870 O O . ILE A 1 103 ? -10.471 -1.157 17.160 1.00 98.38 103 ILE A O 1
ATOM 874 N N . ASP A 1 104 ? -10.476 0.346 18.825 1.00 98.50 104 ASP A N 1
ATOM 875 C CA . ASP A 1 104 ? -11.337 1.323 18.152 1.00 98.50 104 ASP A CA 1
ATOM 876 C C . ASP A 1 104 ? -10.741 1.762 16.812 1.00 98.50 104 ASP A C 1
ATOM 878 O O . ASP A 1 104 ? -11.458 1.876 15.816 1.00 98.50 104 ASP A O 1
ATOM 882 N N . LYS A 1 105 ? -9.414 1.939 16.748 1.00 98.38 105 LYS A N 1
ATOM 883 C CA . LYS A 1 105 ? -8.736 2.272 15.493 1.00 98.38 105 LYS A CA 1
ATOM 884 C C . LYS A 1 105 ? -8.753 1.118 14.494 1.00 98.38 105 LYS A C 1
ATOM 886 O O . LYS A 1 105 ? -8.933 1.350 13.298 1.00 98.38 105 LYS A O 1
ATOM 891 N N . ALA A 1 106 ? -8.578 -0.119 14.959 1.00 98.00 106 ALA A N 1
ATOM 892 C CA . ALA A 1 106 ? -8.674 -1.293 14.095 1.00 98.00 106 ALA A CA 1
ATOM 893 C C . ALA A 1 106 ? -10.087 -1.432 13.515 1.00 98.00 106 ALA A C 1
ATOM 895 O O . ALA A 1 106 ? -10.237 -1.619 12.307 1.00 98.00 106 ALA A O 1
ATOM 896 N N . LYS A 1 107 ? -11.106 -1.255 14.363 1.00 97.88 107 LYS A N 1
ATOM 897 C CA . LYS A 1 107 ? -12.519 -1.235 13.982 1.00 97.88 107 LYS A CA 1
ATOM 898 C C . LYS A 1 107 ? -12.815 -0.170 12.934 1.00 97.88 107 LYS A C 1
ATOM 900 O O . LYS A 1 107 ? -13.356 -0.496 11.886 1.00 97.88 107 LYS A O 1
ATOM 905 N N . GLU A 1 108 ? -12.394 1.072 13.173 1.00 98.00 108 GLU A N 1
ATOM 906 C CA . GLU A 1 108 ? -12.574 2.185 12.233 1.00 98.00 108 GLU A CA 1
ATOM 907 C C . GLU A 1 108 ? -12.044 1.836 10.832 1.00 98.00 108 GLU A C 1
ATOM 909 O O . GLU A 1 108 ? -12.718 2.069 9.828 1.00 98.00 108 GLU A O 1
ATOM 914 N N . LEU A 1 109 ? -10.840 1.260 10.749 1.00 97.88 109 LEU A N 1
ATOM 915 C CA . LEU A 1 109 ? -10.227 0.909 9.469 1.00 97.88 109 LEU A CA 1
ATOM 916 C C . LEU A 1 109 ? -10.908 -0.279 8.794 1.00 97.88 109 LEU A C 1
ATOM 918 O O . LEU A 1 109 ? -11.063 -0.256 7.574 1.00 97.88 109 LEU A O 1
ATOM 922 N N . ILE A 1 110 ? -11.330 -1.292 9.555 1.00 96.94 110 ILE A N 1
ATOM 923 C CA . ILE A 1 110 ? -12.110 -2.414 9.020 1.00 96.94 110 ILE A CA 1
ATOM 924 C C . ILE A 1 110 ? -13.437 -1.895 8.455 1.00 96.94 110 ILE A C 1
ATOM 926 O O . ILE A 1 110 ? -13.727 -2.163 7.292 1.00 96.94 110 ILE A O 1
ATOM 930 N N . ASP A 1 111 ? -14.174 -1.074 9.206 1.00 96.69 111 ASP A N 1
ATOM 931 C CA . ASP A 1 111 ? -15.463 -0.511 8.787 1.00 96.69 111 ASP A CA 1
ATOM 932 C C . ASP A 1 111 ? -15.346 0.331 7.502 1.00 96.69 111 ASP A C 1
ATOM 934 O O . ASP A 1 111 ? -16.262 0.358 6.680 1.00 96.69 111 ASP A O 1
ATOM 938 N N . ILE A 1 112 ? -14.214 1.015 7.297 1.00 97.00 112 ILE A N 1
ATOM 939 C CA . ILE A 1 112 ? -13.966 1.832 6.100 1.00 97.00 112 ILE A CA 1
ATOM 940 C C . ILE A 1 112 ? -13.470 0.988 4.918 1.00 97.00 112 ILE A C 1
ATOM 942 O O . ILE A 1 112 ? -13.928 1.168 3.788 1.00 97.00 112 ILE A O 1
ATOM 946 N N . LEU A 1 113 ? -12.480 0.122 5.142 1.00 96.38 113 LEU A N 1
ATOM 947 C CA . LEU A 1 113 ? -11.688 -0.479 4.067 1.00 96.38 113 LEU A CA 1
ATOM 948 C C . LEU A 1 113 ? -12.155 -1.883 3.683 1.00 96.38 113 LEU A C 1
ATOM 950 O O . LEU A 1 113 ? -12.022 -2.247 2.511 1.00 96.38 113 LEU A O 1
ATOM 954 N N . ALA A 1 114 ? -12.708 -2.658 4.617 1.00 94.50 114 ALA A N 1
ATOM 955 C CA . ALA A 1 114 ? -13.131 -4.029 4.358 1.00 94.50 114 ALA A CA 1
ATOM 956 C C . ALA A 1 114 ? -14.364 -4.128 3.437 1.00 94.50 114 ALA A C 1
ATOM 958 O O . ALA A 1 114 ? -14.316 -4.930 2.504 1.00 94.50 114 ALA A O 1
ATOM 959 N N . PRO A 1 115 ? -15.442 -3.326 3.575 1.00 92.75 115 PRO A N 1
ATOM 960 C CA . PRO A 1 115 ? -16.652 -3.524 2.775 1.00 92.75 115 PRO A CA 1
ATOM 961 C C . PRO A 1 115 ? -16.384 -3.640 1.266 1.00 92.75 115 PRO A C 1
ATOM 963 O O . PRO A 1 115 ? -15.681 -2.821 0.665 1.00 92.75 115 PRO A O 1
ATOM 966 N N . GLY A 1 116 ? -16.920 -4.693 0.645 1.00 89.50 116 GLY A N 1
ATOM 967 C CA . GLY A 1 116 ? -16.705 -5.001 -0.774 1.00 89.50 116 GLY A CA 1
ATOM 968 C C . GLY A 1 116 ? -15.366 -5.672 -1.109 1.00 89.50 116 GLY A C 1
ATOM 969 O O . GLY A 1 116 ? -15.060 -5.825 -2.286 1.00 89.50 116 GLY A O 1
ATOM 970 N N . GLY A 1 117 ? -14.569 -6.084 -0.119 1.00 91.88 117 GLY A N 1
ATOM 971 C CA . GLY A 1 117 ? -13.312 -6.808 -0.323 1.00 91.88 117 GLY A CA 1
ATOM 972 C C . GLY A 1 117 ? -12.123 -5.917 -0.697 1.00 91.88 117 GLY A C 1
ATOM 973 O O . GLY A 1 117 ? -12.156 -4.692 -0.548 1.00 91.88 117 GLY A O 1
ATOM 974 N N . ASN A 1 118 ? -11.056 -6.549 -1.201 1.00 93.50 118 ASN A N 1
ATOM 975 C CA . ASN A 1 118 ? -9.798 -5.899 -1.596 1.00 93.50 118 ASN A CA 1
ATOM 976 C C . ASN A 1 118 ? -9.106 -5.106 -0.469 1.00 93.50 118 ASN A C 1
ATOM 978 O O . ASN A 1 118 ? -8.499 -4.061 -0.708 1.00 93.50 118 ASN A O 1
ATOM 982 N N . TYR A 1 119 ? -9.154 -5.615 0.758 1.00 95.31 119 TYR A N 1
ATOM 983 C CA . TYR A 1 119 ? -8.422 -5.061 1.891 1.00 95.31 119 TYR A CA 1
ATOM 984 C C . TYR A 1 119 ? -7.737 -6.173 2.690 1.00 95.31 119 TYR A C 1
ATOM 986 O O . TYR A 1 119 ? -8.265 -7.278 2.825 1.00 95.31 119 TYR A O 1
ATOM 994 N N . PHE A 1 120 ? -6.550 -5.892 3.214 1.00 94.69 120 PHE A N 1
ATOM 995 C CA . PHE A 1 120 ? -5.898 -6.721 4.219 1.00 94.69 120 PHE A CA 1
ATOM 996 C C . PHE A 1 120 ? -5.428 -5.826 5.358 1.00 94.69 120 PHE A C 1
ATOM 998 O O . PHE A 1 120 ? -4.858 -4.757 5.136 1.00 94.69 120 PHE A O 1
ATOM 1005 N N . PHE A 1 121 ? -5.669 -6.270 6.587 1.00 96.31 121 PHE A N 1
ATOM 1006 C CA . PHE A 1 121 ? -5.243 -5.524 7.756 1.00 96.31 121 PHE A CA 1
ATOM 1007 C C . PHE A 1 121 ? -3.721 -5.612 7.916 1.00 96.31 121 PHE A C 1
ATOM 1009 O O . PHE A 1 121 ? -3.153 -6.703 7.999 1.00 96.31 121 PHE A O 1
ATOM 1016 N N . CYS A 1 122 ? -3.064 -4.457 7.985 1.00 95.25 122 CYS A N 1
ATOM 1017 C CA . CYS A 1 122 ? -1.681 -4.329 8.420 1.00 95.25 122 CYS A CA 1
ATOM 1018 C C . CYS A 1 122 ? -1.446 -2.941 9.027 1.00 95.25 122 CYS A C 1
ATOM 1020 O O . CYS A 1 122 ? -2.216 -2.008 8.802 1.00 95.25 122 CYS A O 1
ATOM 1022 N N . PHE A 1 123 ? -0.370 -2.817 9.798 1.00 95.69 123 PHE A N 1
ATOM 1023 C CA . PHE A 1 123 ? 0.090 -1.550 10.371 1.00 95.69 123 PHE A CA 1
ATOM 1024 C C . PHE A 1 123 ? 0.644 -0.614 9.290 1.00 95.69 123 PHE A C 1
ATOM 1026 O O . PHE A 1 123 ? 0.926 -1.091 8.199 1.00 95.69 123 PHE A O 1
ATOM 1033 N N . ASP A 1 124 ? 0.786 0.682 9.587 1.00 93.50 124 ASP A N 1
ATOM 1034 C CA . ASP A 1 124 ? 1.366 1.738 8.734 1.00 93.50 124 ASP A CA 1
ATOM 1035 C C . ASP A 1 124 ? 2.894 1.622 8.585 1.00 93.50 124 ASP A C 1
ATOM 1037 O O . ASP A 1 124 ? 3.480 2.141 7.636 1.00 93.50 124 ASP A O 1
ATOM 1041 N N . LYS A 1 125 ? 3.526 0.954 9.557 1.00 91.19 125 LYS A N 1
ATOM 1042 C CA . LYS A 1 125 ? 4.956 0.673 9.681 1.00 91.19 125 LYS A CA 1
ATOM 1043 C C . LYS A 1 125 ? 5.156 -0.713 10.282 1.00 91.19 125 LYS A C 1
ATOM 1045 O O . LYS A 1 125 ? 4.255 -1.305 10.869 1.00 91.19 125 LYS A O 1
ATOM 1050 N N . THR A 1 126 ? 6.377 -1.227 10.192 1.00 88.19 126 THR A N 1
ATOM 1051 C CA . THR A 1 126 ? 6.756 -2.500 10.818 1.00 88.19 126 THR A CA 1
ATOM 1052 C C . THR A 1 126 ? 7.507 -2.250 12.122 1.00 88.19 126 THR A C 1
ATOM 1054 O O . THR A 1 126 ? 8.424 -1.434 12.151 1.00 88.19 126 THR A O 1
ATOM 1057 N N . ALA A 1 127 ? 7.137 -2.964 13.189 1.00 89.44 127 ALA A N 1
ATOM 1058 C CA . ALA A 1 127 ? 7.909 -2.981 14.429 1.00 89.44 127 ALA A CA 1
ATOM 1059 C C . ALA A 1 127 ? 9.253 -3.679 14.187 1.00 89.44 127 ALA A C 1
ATOM 1061 O O . ALA A 1 127 ? 9.286 -4.810 13.699 1.00 89.44 127 ALA A O 1
ATOM 1062 N N . LEU A 1 128 ? 10.353 -3.003 14.510 1.00 90.25 128 LEU A N 1
ATOM 1063 C CA . LEU A 1 128 ? 11.713 -3.518 14.330 1.00 90.25 128 LEU A CA 1
ATOM 1064 C C . LEU A 1 128 ? 12.278 -4.066 15.641 1.00 90.25 128 LEU A C 1
ATOM 1066 O O . LEU A 1 128 ? 13.146 -4.938 15.637 1.00 90.25 128 LEU A O 1
ATOM 1070 N N . GLN A 1 129 ? 11.785 -3.554 16.766 1.00 90.62 129 GLN A N 1
ATOM 1071 C CA . GLN A 1 129 ? 12.177 -3.935 18.112 1.00 90.62 129 GLN A CA 1
ATOM 1072 C C . GLN A 1 129 ? 10.940 -4.218 18.962 1.00 90.62 129 GLN A C 1
ATOM 1074 O O . GLN A 1 129 ? 9.888 -3.609 18.787 1.00 90.62 129 GLN A O 1
ATOM 1079 N N . LEU A 1 130 ? 11.079 -5.095 19.960 1.00 87.06 130 LEU A N 1
ATOM 1080 C CA . LEU A 1 130 ? 9.993 -5.365 20.908 1.00 87.06 130 LEU A CA 1
ATOM 1081 C C . LEU A 1 130 ? 9.564 -4.095 21.668 1.00 87.06 130 LEU A C 1
ATOM 1083 O O . LEU A 1 130 ? 8.401 -3.946 22.013 1.00 87.06 130 LEU A O 1
ATOM 1087 N N . ALA A 1 131 ? 10.494 -3.158 21.875 1.00 90.50 131 ALA A N 1
ATOM 1088 C CA . ALA A 1 131 ? 10.239 -1.874 22.524 1.00 90.50 131 ALA A CA 1
ATOM 1089 C C . ALA A 1 131 ? 9.442 -0.874 21.658 1.00 90.50 131 ALA A C 1
ATOM 1091 O O . ALA A 1 131 ? 9.094 0.209 22.144 1.00 90.50 131 ALA A O 1
ATOM 1092 N N . ASP A 1 132 ? 9.166 -1.194 20.390 1.00 90.44 132 ASP A N 1
ATOM 1093 C CA . ASP A 1 132 ? 8.382 -0.336 19.494 1.00 90.44 132 ASP A CA 1
ATOM 1094 C C . ASP A 1 132 ? 6.881 -0.412 19.777 1.00 90.44 132 ASP A C 1
ATOM 1096 O O . ASP A 1 132 ? 6.149 0.494 19.387 1.00 90.44 132 ASP A O 1
ATOM 1100 N N . VAL A 1 133 ? 6.418 -1.458 20.468 1.00 94.50 133 VAL A N 1
ATOM 1101 C CA . VAL A 1 133 ? 4.997 -1.723 20.726 1.00 94.50 133 VAL A CA 1
ATOM 1102 C C . VAL A 1 133 ? 4.779 -2.175 22.169 1.00 94.50 133 VAL A C 1
ATOM 1104 O O . VAL A 1 133 ? 5.673 -2.748 22.786 1.00 94.50 133 VAL A O 1
ATOM 1107 N N . ASN A 1 134 ? 3.579 -1.961 22.712 1.00 96.19 134 ASN A N 1
ATOM 1108 C CA . ASN A 1 134 ? 3.137 -2.717 23.881 1.00 96.19 134 ASN A CA 1
ATOM 1109 C C . ASN A 1 134 ? 2.586 -4.078 23.400 1.00 96.19 134 ASN A C 1
ATOM 1111 O O . ASN A 1 134 ? 1.619 -4.083 22.630 1.00 96.19 134 ASN A O 1
ATOM 1115 N N . PRO A 1 135 ? 3.156 -5.223 23.827 1.00 95.19 135 PRO A N 1
ATOM 1116 C CA . PRO A 1 135 ? 2.690 -6.544 23.405 1.00 95.19 135 PRO A CA 1
ATOM 1117 C C . PRO A 1 135 ? 1.209 -6.804 23.697 1.00 95.19 135 PRO A C 1
ATOM 1119 O O . PRO A 1 135 ? 0.536 -7.419 22.877 1.00 95.19 135 PRO A O 1
ATOM 1122 N N . GLU A 1 136 ? 0.677 -6.305 24.817 1.00 96.62 136 GLU A N 1
ATOM 1123 C CA . GLU A 1 136 ? -0.734 -6.502 25.177 1.00 96.62 136 GLU A CA 1
ATOM 1124 C C . GLU A 1 136 ? -1.671 -5.785 24.199 1.00 96.62 136 GLU A C 1
ATOM 1126 O O . GLU A 1 136 ? -2.682 -6.347 23.777 1.00 96.62 136 GLU A O 1
ATOM 1131 N N .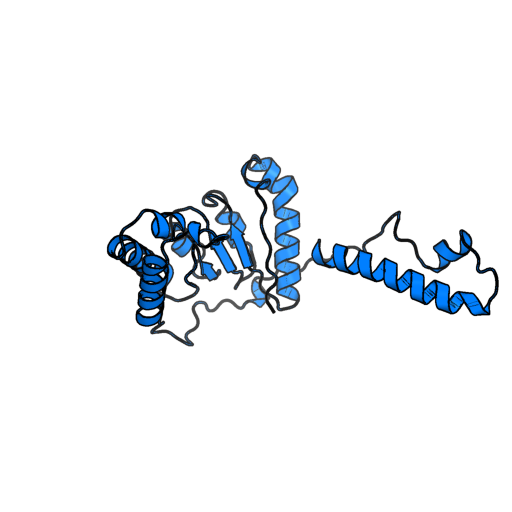 ASN A 1 137 ? -1.301 -4.572 23.776 1.00 97.62 137 ASN A N 1
ATOM 1132 C CA . ASN A 1 137 ? -2.038 -3.824 22.758 1.00 97.62 137 ASN A CA 1
ATOM 1133 C C . ASN A 1 137 ? -1.945 -4.511 21.390 1.00 97.62 137 ASN A C 1
ATOM 1135 O O . ASN A 1 137 ? -2.938 -4.600 20.674 1.00 97.62 137 ASN A O 1
ATOM 1139 N N . TYR A 1 138 ? -0.760 -5.013 21.029 1.00 95.81 138 TYR A N 1
ATOM 1140 C CA . TYR A 1 138 ? -0.547 -5.733 19.773 1.00 95.81 138 TYR A CA 1
ATOM 1141 C C . TYR A 1 138 ? -1.424 -6.991 19.696 1.00 95.81 138 TYR A C 1
ATOM 1143 O O . TYR A 1 138 ? -2.127 -7.19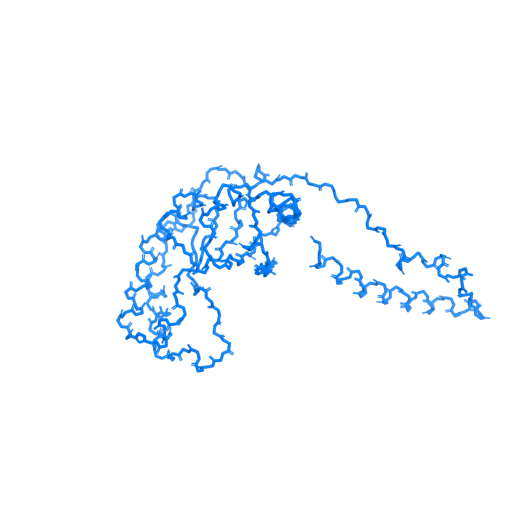3 18.707 1.00 95.81 138 TYR A O 1
ATOM 1151 N N . VAL A 1 139 ? -1.430 -7.803 20.760 1.00 96.75 139 VAL A N 1
ATOM 1152 C CA . VAL A 1 139 ? -2.259 -9.015 20.854 1.00 96.75 139 VAL A CA 1
ATOM 1153 C C . VAL A 1 139 ? -3.742 -8.664 20.800 1.00 96.75 139 VAL A C 1
ATOM 1155 O O . VAL A 1 139 ? -4.456 -9.233 19.983 1.00 96.75 139 VAL A O 1
ATOM 1158 N N . ALA A 1 140 ? -4.185 -7.671 21.573 1.00 97.88 140 ALA A N 1
ATOM 1159 C CA . ALA A 1 140 ? -5.577 -7.228 21.578 1.00 97.88 140 ALA A CA 1
ATOM 1160 C C . ALA A 1 140 ? -6.096 -6.822 20.190 1.00 97.88 140 ALA A C 1
ATOM 1162 O O . ALA A 1 140 ? -7.226 -7.143 19.824 1.00 97.88 140 ALA A O 1
ATOM 1163 N N . VAL A 1 141 ? -5.275 -6.116 19.408 1.00 97.88 141 VAL A N 1
ATOM 1164 C CA . VAL A 1 141 ? -5.632 -5.721 18.041 1.00 97.88 141 VAL A CA 1
ATOM 1165 C C . VAL A 1 141 ? -5.713 -6.933 17.127 1.00 97.88 141 VAL A C 1
ATOM 1167 O O . VAL A 1 141 ? -6.661 -7.040 16.355 1.00 97.88 141 VAL A O 1
ATOM 1170 N N . LEU A 1 142 ? -4.749 -7.853 17.205 1.00 96.69 142 LEU A N 1
ATOM 1171 C CA . LEU A 1 142 ? -4.777 -9.059 16.380 1.00 96.69 142 LEU A CA 1
ATOM 1172 C C . LEU A 1 142 ? -5.957 -9.974 16.715 1.00 96.69 142 LEU A C 1
ATOM 1174 O O . LEU A 1 142 ? -6.562 -10.508 15.792 1.00 96.69 142 LEU A O 1
ATOM 1178 N N . GLU A 1 143 ? -6.307 -10.129 17.994 1.00 98.06 143 GLU A N 1
ATOM 1179 C CA . GLU A 1 143 ? -7.505 -10.859 18.431 1.00 98.06 143 GLU A CA 1
ATOM 1180 C C . GLU A 1 143 ? -8.767 -10.219 17.846 1.00 98.06 143 GLU A C 1
ATOM 1182 O O . GLU A 1 143 ? -9.560 -10.895 17.193 1.00 98.06 143 GLU A O 1
ATOM 1187 N N . TYR A 1 144 ? -8.899 -8.896 17.969 1.00 97.81 144 TYR A N 1
ATOM 1188 C CA . TYR A 1 144 ? -10.033 -8.172 17.404 1.00 97.81 144 TYR A CA 1
ATOM 1189 C C . TYR A 1 144 ? -10.138 -8.342 15.880 1.00 97.81 144 TYR A C 1
ATOM 1191 O O . TYR A 1 144 ? -11.218 -8.621 15.356 1.00 97.81 144 TYR A O 1
ATOM 1199 N N . VAL A 1 145 ? -9.021 -8.202 15.158 1.00 97.00 145 VAL A N 1
ATOM 1200 C CA . VAL A 1 145 ? -8.963 -8.368 13.696 1.00 97.00 145 VAL A CA 1
ATOM 1201 C C . VAL A 1 145 ? -9.253 -9.813 13.290 1.00 97.00 145 VAL A C 1
ATOM 1203 O O . VAL A 1 145 ? -9.900 -10.032 12.272 1.00 97.00 145 VAL A O 1
ATOM 1206 N N . LEU A 1 146 ? -8.812 -10.803 14.066 1.00 95.88 146 LEU A N 1
ATOM 1207 C CA . LEU A 1 146 ? -9.116 -12.210 13.813 1.00 95.88 146 LEU A CA 1
ATOM 1208 C C . LEU A 1 146 ? -10.618 -12.492 13.950 1.00 95.88 146 LEU A C 1
ATOM 1210 O O . LEU A 1 146 ? -11.186 -13.198 13.120 1.00 95.88 146 LEU A O 1
ATOM 1214 N N . GLU A 1 147 ? -11.259 -11.923 14.970 1.00 96.00 147 GLU A N 1
ATOM 1215 C CA . GLU A 1 147 ? -12.685 -12.116 15.247 1.00 96.00 147 GLU A CA 1
ATOM 1216 C C . GLU A 1 147 ? -13.602 -11.328 14.301 1.00 96.00 147 GLU A C 1
ATOM 1218 O O . GLU A 1 147 ? -14.705 -11.783 14.011 1.00 96.00 147 GLU A O 1
ATOM 1223 N N . ASN A 1 148 ? -13.164 -10.162 13.808 1.00 95.00 148 ASN A N 1
ATOM 1224 C CA . ASN A 1 148 ? -14.007 -9.222 13.050 1.00 95.00 148 ASN A CA 1
ATOM 1225 C C . ASN A 1 148 ? -13.543 -8.992 11.601 1.00 95.00 148 ASN A C 1
ATOM 1227 O O . ASN A 1 148 ? -14.189 -8.267 10.853 1.00 95.00 148 ASN A O 1
ATOM 1231 N N . GLY A 1 149 ? -12.422 -9.582 11.185 1.00 89.75 149 GLY A N 1
ATOM 1232 C CA . GLY A 1 149 ? -11.834 -9.411 9.851 1.00 89.75 149 GLY A CA 1
ATOM 1233 C C . GLY A 1 149 ? -12.334 -10.401 8.798 1.00 89.75 149 GLY A C 1
ATOM 1234 O O . GLY A 1 149 ? -11.690 -10.551 7.758 1.00 89.75 149 GLY A O 1
ATOM 1235 N N . TYR A 1 150 ? -13.431 -11.115 9.061 1.00 89.62 150 TYR A N 1
ATOM 1236 C CA . TYR A 1 150 ? -14.031 -12.022 8.087 1.00 89.62 150 TYR A CA 1
ATOM 1237 C C . TYR A 1 150 ? -14.845 -11.253 7.042 1.00 89.62 150 TYR A C 1
ATOM 1239 O O . TYR A 1 150 ? -15.352 -10.160 7.281 1.00 89.62 150 TYR A O 1
ATOM 1247 N N . TYR A 1 151 ? -14.955 -11.844 5.856 1.00 88.88 151 TYR A N 1
ATOM 1248 C CA . TYR A 1 151 ? -15.716 -11.292 4.744 1.00 88.88 151 TYR A CA 1
ATOM 1249 C C . TYR A 1 151 ? -16.986 -12.106 4.536 1.00 88.88 151 TYR A C 1
ATOM 1251 O O . TYR A 1 151 ? -16.903 -13.298 4.242 1.00 88.88 151 TYR A O 1
ATOM 1259 N N . ASP A 1 152 ? -18.144 -11.452 4.601 1.00 86.50 152 ASP A N 1
ATOM 1260 C CA . ASP A 1 152 ? -19.429 -12.092 4.289 1.00 86.50 152 ASP A CA 1
ATOM 1261 C C . ASP A 1 152 ? -19.558 -12.446 2.798 1.00 86.50 152 ASP A C 1
ATOM 1263 O O . ASP A 1 152 ? -20.283 -13.362 2.425 1.00 86.50 152 ASP A O 1
ATOM 1267 N N . ASN A 1 153 ? -18.811 -11.747 1.940 1.00 85.06 153 ASN A N 1
ATOM 1268 C CA . ASN A 1 153 ? -18.810 -11.904 0.487 1.00 85.06 153 ASN A CA 1
ATOM 1269 C C . ASN A 1 153 ? -17.635 -12.761 -0.026 1.00 85.06 153 ASN A C 1
ATOM 1271 O O . ASN A 1 153 ? -17.136 -12.560 -1.138 1.00 85.06 153 ASN A O 1
ATOM 1275 N N . ALA A 1 154 ? -17.125 -13.685 0.792 1.00 82.56 154 ALA A N 1
ATOM 1276 C CA . ALA A 1 154 ? -15.999 -14.533 0.415 1.00 82.56 154 ALA A CA 1
ATOM 1277 C C . ALA A 1 154 ? -16.310 -15.353 -0.856 1.00 82.56 154 ALA A C 1
ATOM 1279 O O . ALA A 1 154 ? -17.251 -16.141 -0.898 1.00 82.56 154 ALA A O 1
ATOM 1280 N N . GLY A 1 155 ? -15.487 -15.182 -1.896 1.00 82.81 155 GLY A N 1
ATOM 1281 C CA . GLY A 1 155 ? -15.659 -15.841 -3.198 1.00 82.81 155 GLY A CA 1
ATOM 1282 C C . GLY A 1 155 ? -16.442 -15.025 -4.231 1.00 82.81 155 GLY A C 1
ATOM 1283 O O . GLY A 1 155 ? -16.432 -15.381 -5.410 1.00 82.81 155 GLY A O 1
ATOM 1284 N N . GLU A 1 156 ? -17.058 -13.909 -3.837 1.00 87.50 156 GLU A N 1
ATOM 1285 C CA . GLU A 1 156 ? -17.709 -12.995 -4.773 1.00 87.50 156 GLU A CA 1
ATOM 1286 C C . GLU A 1 156 ? -16.687 -12.131 -5.523 1.00 87.50 156 GLU A C 1
ATOM 1288 O O . GLU A 1 156 ? -15.659 -11.708 -4.986 1.00 87.50 156 GLU A O 1
ATOM 1293 N N . GLN A 1 157 ? -16.971 -11.843 -6.795 1.00 82.19 157 GLN A N 1
ATOM 1294 C CA . GLN A 1 157 ? -16.125 -10.960 -7.591 1.00 82.19 157 GLN A CA 1
ATOM 1295 C C . GLN A 1 157 ? -16.368 -9.498 -7.218 1.00 82.19 157 GLN A C 1
ATOM 1297 O O . GLN A 1 157 ? -17.464 -8.973 -7.389 1.00 82.19 157 GLN A O 1
ATOM 1302 N N . VAL A 1 158 ? -15.305 -8.810 -6.795 1.00 84.31 158 VAL A N 1
ATOM 1303 C CA . VAL A 1 158 ? -15.344 -7.365 -6.503 1.00 84.31 158 VAL A CA 1
ATOM 1304 C C . VAL A 1 158 ? -15.543 -6.528 -7.775 1.00 84.31 158 VAL A C 1
ATOM 1306 O O . VAL A 1 158 ? -16.115 -5.439 -7.743 1.00 84.31 158 VAL A O 1
ATOM 1309 N N . THR A 1 159 ? -15.053 -7.013 -8.918 1.00 84.06 159 THR A N 1
ATOM 1310 C CA . THR A 1 159 ? -15.123 -6.321 -10.208 1.00 84.06 159 THR A CA 1
ATOM 1311 C C . THR A 1 159 ? -15.230 -7.316 -11.360 1.00 84.06 159 THR A C 1
ATOM 1313 O O . THR A 1 159 ? -14.720 -8.430 -11.277 1.00 84.06 159 THR A O 1
ATOM 1316 N N . THR A 1 160 ? -15.887 -6.898 -12.443 1.00 85.44 160 THR A N 1
ATOM 1317 C CA . THR A 1 160 ? -16.034 -7.666 -13.688 1.00 85.44 160 THR A CA 1
ATOM 1318 C C . THR A 1 160 ? -14.853 -7.491 -14.646 1.00 85.44 16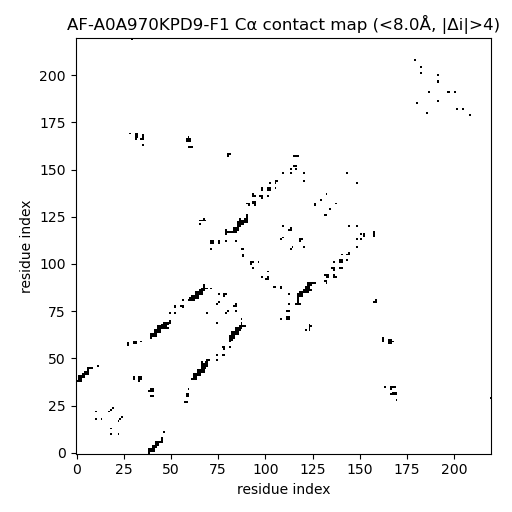0 THR A C 1
ATOM 1320 O O . THR A 1 160 ? -14.745 -8.223 -15.630 1.00 85.44 160 THR A O 1
ATOM 1323 N N . MET A 1 161 ? -13.972 -6.519 -14.387 1.00 85.25 161 MET A N 1
ATOM 1324 C CA . MET A 1 161 ? -12.777 -6.292 -15.199 1.00 85.25 161 MET A CA 1
ATOM 1325 C C . MET A 1 161 ? -11.810 -7.470 -15.060 1.00 85.25 161 MET A C 1
ATOM 1327 O O . MET A 1 161 ? -11.530 -7.931 -13.954 1.00 85.25 161 MET A O 1
ATOM 1331 N N . LYS A 1 162 ? -11.252 -7.931 -16.181 1.00 87.38 162 LYS A N 1
ATOM 1332 C CA . LYS A 1 162 ? -10.215 -8.962 -16.163 1.00 87.38 162 LYS A CA 1
ATOM 1333 C C . LYS A 1 162 ? -8.868 -8.341 -15.823 1.00 87.38 162 LYS A C 1
ATOM 1335 O O . LYS A 1 162 ? -8.555 -7.229 -16.250 1.00 87.38 162 LYS A O 1
ATOM 1340 N N . LYS A 1 163 ? -8.046 -9.074 -15.073 1.00 87.31 163 LYS A N 1
ATOM 1341 C CA . LYS A 1 163 ? -6.716 -8.606 -14.670 1.00 87.31 163 LYS A CA 1
ATOM 1342 C C . LYS A 1 163 ? -5.832 -8.350 -15.890 1.00 87.31 163 LYS A C 1
ATOM 1344 O O . LYS A 1 163 ? -5.122 -7.349 -15.928 1.00 87.31 163 LYS A O 1
ATOM 1349 N N . GLU A 1 164 ? -5.913 -9.221 -16.887 1.00 90.19 164 GLU A N 1
ATOM 1350 C CA . GLU A 1 164 ? -5.108 -9.193 -18.108 1.00 90.19 164 GLU A CA 1
ATOM 1351 C C . GLU A 1 164 ? -5.323 -7.900 -18.901 1.00 90.19 164 GLU A C 1
ATOM 1353 O O . GLU A 1 164 ? -4.359 -7.327 -19.406 1.00 90.19 164 GLU A O 1
ATOM 1358 N N . ASP A 1 165 ? -6.557 -7.392 -18.922 1.00 92.56 165 ASP A N 1
ATOM 1359 C CA . ASP A 1 165 ? -6.933 -6.166 -19.637 1.00 92.56 165 ASP A CA 1
ATOM 1360 C C . ASP A 1 165 ? -6.335 -4.906 -18.991 1.00 92.56 165 ASP A C 1
ATOM 1362 O O . ASP A 1 165 ? -6.259 -3.847 -19.610 1.00 92.56 165 ASP A O 1
ATOM 1366 N N . THR A 1 166 ? -5.880 -5.011 -17.738 1.00 93.38 166 THR A N 1
ATOM 1367 C CA . THR A 1 166 ? -5.256 -3.901 -17.005 1.00 93.38 166 THR A CA 1
ATOM 1368 C C . THR A 1 166 ? -3.733 -3.872 -17.110 1.00 93.38 166 THR A C 1
ATOM 1370 O O . THR A 1 166 ? -3.118 -2.933 -16.607 1.00 93.38 166 THR A O 1
ATOM 1373 N N . ILE A 1 167 ? -3.116 -4.883 -17.735 1.00 94.00 167 ILE A N 1
ATOM 1374 C CA . ILE A 1 167 ? -1.659 -5.018 -17.827 1.00 94.00 167 ILE A CA 1
ATOM 1375 C C . ILE A 1 167 ? -1.164 -4.412 -19.141 1.00 94.00 167 ILE A C 1
ATOM 1377 O O . ILE A 1 167 ? -1.452 -4.910 -20.231 1.00 94.00 167 ILE A O 1
ATOM 1381 N N . LYS A 1 168 ? -0.344 -3.364 -19.044 1.00 93.88 168 LYS A N 1
ATOM 1382 C CA . LYS A 1 168 ? 0.363 -2.786 -20.191 1.00 93.88 168 LYS A CA 1
ATOM 1383 C C . LYS A 1 168 ? 1.577 -3.654 -20.536 1.00 93.88 168 LYS A C 1
ATOM 1385 O O . LYS A 1 168 ? 2.348 -4.050 -19.667 1.00 93.88 168 LYS A O 1
ATOM 1390 N N . LYS A 1 169 ? 1.778 -3.958 -21.819 1.00 90.50 169 LYS A N 1
ATOM 1391 C CA . LYS A 1 169 ? 2.952 -4.721 -22.270 1.00 90.50 169 LYS A CA 1
ATOM 1392 C C . LYS A 1 169 ? 4.107 -3.774 -22.561 1.00 90.50 169 LYS A C 1
ATOM 1394 O O . LYS A 1 169 ? 3.977 -2.879 -23.390 1.00 90.50 169 LYS A O 1
ATOM 1399 N N . PHE A 1 170 ? 5.243 -4.024 -21.923 1.00 87.50 170 PHE A N 1
ATOM 1400 C CA . PHE A 1 170 ? 6.483 -3.296 -22.165 1.00 87.50 170 PHE A CA 1
ATOM 1401 C C . PHE A 1 170 ? 7.555 -4.231 -22.715 1.00 87.50 170 PHE A C 1
ATOM 1403 O O . PHE A 1 170 ? 7.689 -5.373 -22.276 1.00 87.50 170 PHE A O 1
ATOM 1410 N N . THR A 1 171 ? 8.333 -3.731 -23.670 1.00 83.19 171 THR A N 1
ATOM 1411 C CA . THR A 1 171 ? 9.538 -4.392 -24.172 1.00 83.19 171 THR A CA 1
ATOM 1412 C C . THR A 1 171 ? 10.747 -3.827 -23.439 1.00 83.19 171 THR A C 1
ATOM 1414 O O . THR A 1 171 ? 11.031 -2.633 -23.551 1.00 83.19 171 THR A O 1
ATOM 1417 N N . CYS A 1 172 ? 11.459 -4.672 -22.696 1.00 70.00 172 CYS A N 1
ATOM 1418 C CA . CYS A 1 172 ? 12.751 -4.300 -22.137 1.00 70.00 172 CYS A CA 1
ATOM 1419 C C . CYS A 1 172 ? 13.822 -4.525 -23.210 1.00 70.00 172 CYS A C 1
ATOM 1421 O O . CYS A 1 172 ? 13.907 -5.643 -23.725 1.00 70.00 172 CYS A O 1
ATOM 1423 N N . PRO A 1 173 ? 14.615 -3.505 -23.580 1.00 77.38 173 PRO A N 1
ATOM 1424 C CA . PRO A 1 173 ? 15.785 -3.739 -24.408 1.00 77.38 173 PRO A CA 1
ATOM 1425 C C . PRO A 1 173 ? 16.746 -4.681 -23.678 1.00 77.38 173 PRO A C 1
ATOM 1427 O O . PRO A 1 173 ? 16.776 -4.728 -22.446 1.00 77.38 173 PRO A O 1
ATOM 1430 N N . GLU A 1 174 ? 17.528 -5.429 -24.447 1.00 74.62 174 GLU A N 1
ATOM 1431 C CA . GLU A 1 174 ? 18.579 -6.273 -23.893 1.00 74.62 174 GLU A CA 1
ATOM 1432 C C . GLU A 1 174 ? 19.575 -5.410 -23.107 1.00 74.62 174 GLU A C 1
ATOM 1434 O O . GLU A 1 174 ? 20.028 -4.364 -23.586 1.00 74.62 174 GLU A O 1
ATOM 1439 N N . PHE A 1 175 ? 19.880 -5.825 -21.877 1.00 76.75 175 PHE A N 1
ATOM 1440 C CA . PHE A 1 175 ? 20.824 -5.112 -21.030 1.00 76.75 175 PHE A CA 1
ATOM 1441 C C . PHE A 1 175 ? 22.233 -5.250 -21.612 1.00 76.75 175 PHE A C 1
ATOM 1443 O O . PHE A 1 175 ? 22.793 -6.342 -21.654 1.00 76.75 175 PHE A O 1
ATOM 1450 N N . LYS A 1 176 ? 22.812 -4.130 -22.052 1.00 77.12 176 LYS A N 1
ATOM 1451 C CA . LYS A 1 176 ? 24.193 -4.064 -22.541 1.00 77.12 176 LYS A CA 1
ATOM 1452 C C . LYS A 1 176 ? 25.047 -3.321 -21.529 1.00 77.12 176 LYS A C 1
ATOM 1454 O O . LYS A 1 176 ? 24.856 -2.126 -21.307 1.00 77.12 176 LYS A O 1
ATOM 1459 N N . SER A 1 177 ? 25.991 -4.028 -20.922 1.00 79.00 177 SER A N 1
ATOM 1460 C CA . SER A 1 177 ? 26.953 -3.442 -19.996 1.00 79.00 177 SER A CA 1
ATOM 1461 C C . SER A 1 177 ? 28.286 -3.222 -20.692 1.00 79.00 177 SER A C 1
ATOM 1463 O O . SER A 1 177 ? 28.711 -4.024 -21.511 1.00 79.00 177 SER A O 1
ATOM 1465 N N . LYS A 1 178 ? 28.984 -2.155 -20.307 1.00 80.00 178 LYS A N 1
ATOM 1466 C CA . LYS A 1 178 ? 30.396 -1.964 -20.667 1.00 80.00 178 LYS A CA 1
ATOM 1467 C C . LYS A 1 178 ? 31.355 -2.798 -19.804 1.00 80.00 178 LYS A C 1
ATOM 1469 O O . LYS A 1 178 ? 32.538 -2.845 -20.098 1.00 80.00 178 LYS A O 1
ATOM 1474 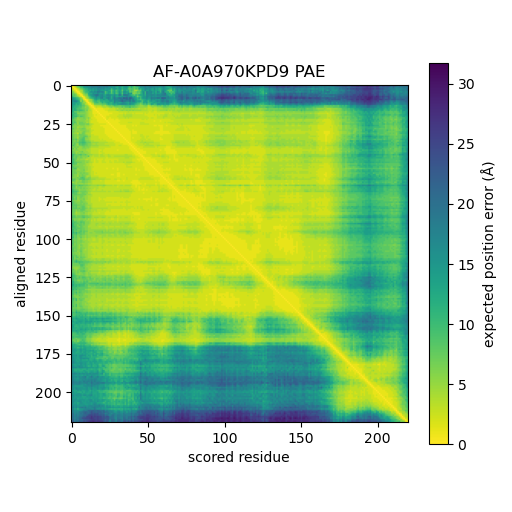N N . TYR A 1 179 ? 30.856 -3.371 -18.706 1.00 78.19 179 TYR A N 1
ATOM 1475 C CA . TYR A 1 179 ? 31.647 -4.123 -17.726 1.00 78.19 179 TYR A CA 1
ATOM 1476 C C . TYR A 1 179 ? 31.340 -5.621 -17.736 1.00 78.19 179 TYR A C 1
ATOM 1478 O O . TYR A 1 179 ? 32.197 -6.422 -17.384 1.00 78.19 179 TYR A O 1
ATOM 1486 N N . ILE A 1 180 ? 30.112 -5.988 -18.110 1.00 79.00 180 ILE A N 1
ATOM 1487 C CA . ILE A 1 180 ? 29.710 -7.382 -18.298 1.00 79.00 180 ILE A CA 1
ATOM 1488 C C . ILE A 1 180 ? 29.789 -7.642 -19.795 1.00 79.00 180 ILE A C 1
ATOM 1490 O O . ILE A 1 180 ? 28.907 -7.225 -20.543 1.00 79.00 180 ILE A O 1
ATOM 1494 N N . ILE A 1 181 ? 30.901 -8.239 -20.200 1.00 85.00 181 ILE A N 1
ATOM 1495 C CA . ILE A 1 181 ? 31.212 -8.597 -21.583 1.00 85.00 181 ILE A CA 1
ATOM 1496 C C . ILE A 1 181 ? 30.854 -10.067 -21.830 1.00 85.00 181 ILE A C 1
ATOM 1498 O O . ILE A 1 181 ? 30.481 -10.795 -20.912 1.00 85.00 181 ILE A O 1
ATOM 1502 N N . SER A 1 182 ? 30.921 -10.519 -23.075 1.00 85.88 182 SER A N 1
ATOM 1503 C CA . SER A 1 182 ? 30.792 -11.949 -23.365 1.00 85.88 182 SER A CA 1
ATOM 1504 C C . SER A 1 182 ? 32.041 -12.714 -22.909 1.00 85.88 182 SER A C 1
ATOM 1506 O O . SER A 1 182 ? 33.141 -12.158 -22.849 1.00 85.88 182 SER A O 1
ATOM 1508 N N . PHE A 1 183 ? 31.905 -14.016 -22.631 1.00 86.00 183 PHE A N 1
ATOM 1509 C CA . PHE A 1 183 ? 33.073 -14.852 -22.331 1.00 86.00 183 PHE A CA 1
ATOM 1510 C C . PHE A 1 183 ? 34.088 -14.854 -23.487 1.00 86.00 183 PHE A C 1
ATOM 1512 O O . PHE A 1 183 ? 35.294 -14.894 -23.251 1.00 86.00 183 PHE A O 1
ATOM 1519 N N . ASP A 1 184 ? 33.617 -14.752 -24.732 1.00 87.69 184 ASP A N 1
ATOM 1520 C CA . ASP A 1 184 ? 34.488 -14.673 -25.905 1.00 87.69 184 ASP A CA 1
ATOM 1521 C C . ASP A 1 184 ? 35.336 -13.396 -25.920 1.00 87.69 184 ASP A C 1
ATOM 1523 O O . ASP A 1 184 ? 36.524 -13.461 -26.234 1.00 87.69 184 ASP A O 1
ATOM 1527 N N . GLU A 1 185 ? 34.767 -12.252 -25.533 1.00 86.62 185 GLU A N 1
ATOM 1528 C CA . GLU A 1 185 ? 35.510 -10.995 -25.369 1.00 86.62 185 GLU A CA 1
ATOM 1529 C C . GLU A 1 185 ? 36.470 -11.068 -24.173 1.00 86.62 185 GLU A C 1
ATOM 1531 O O . GLU A 1 185 ? 37.633 -10.688 -24.296 1.00 86.62 185 GLU A O 1
ATOM 1536 N N . TYR A 1 186 ? 36.035 -11.639 -23.043 1.00 86.94 186 TYR A N 1
ATOM 1537 C CA . TYR A 1 186 ? 36.893 -11.855 -21.870 1.00 86.94 186 TYR A CA 1
ATOM 1538 C C . TYR A 1 186 ? 38.116 -12.721 -22.205 1.00 86.94 186 TYR A C 1
ATOM 1540 O O . TYR A 1 186 ? 39.236 -12.418 -21.795 1.00 86.94 186 TYR A O 1
ATOM 1548 N N . LYS A 1 187 ? 37.922 -13.770 -23.008 1.00 89.25 187 LYS A N 1
ATOM 1549 C CA . LYS A 1 187 ? 38.984 -14.675 -23.459 1.00 89.25 187 LYS A CA 1
ATOM 1550 C C . LYS A 1 187 ? 40.010 -13.995 -24.369 1.00 89.25 187 LYS A C 1
ATOM 1552 O O . LYS A 1 187 ? 41.161 -14.426 -24.395 1.00 89.25 187 LYS A O 1
ATOM 1557 N N . GLN A 1 188 ? 39.620 -12.962 -25.121 1.00 88.88 188 GLN A N 1
ATOM 1558 C CA . GLN A 1 188 ? 40.561 -12.199 -25.952 1.00 88.88 188 GLN A CA 1
ATOM 1559 C C . GLN A 1 188 ? 41.538 -11.384 -25.100 1.00 88.88 188 GLN A C 1
ATOM 1561 O O . GLN A 1 188 ? 42.709 -11.274 -25.457 1.00 88.88 188 GLN A O 1
ATOM 1566 N N . GLU A 1 189 ? 41.070 -10.845 -23.975 1.00 87.75 189 GLU A N 1
ATOM 1567 C CA . GLU A 1 189 ? 41.899 -10.081 -23.039 1.00 87.75 189 GLU A CA 1
ATOM 1568 C C . GLU A 1 189 ? 42.699 -10.998 -22.097 1.00 87.75 189 GLU A C 1
ATOM 1570 O O . GLU A 1 189 ? 43.873 -10.745 -21.824 1.00 87.75 189 GLU A O 1
ATOM 1575 N N . PHE A 1 190 ? 42.092 -12.106 -21.660 1.00 87.50 190 PHE A N 1
ATOM 1576 C CA . PHE A 1 190 ? 42.677 -13.082 -20.738 1.00 87.50 190 PHE A CA 1
ATOM 1577 C C . PHE A 1 190 ? 42.683 -14.493 -21.351 1.00 87.50 190 PHE A C 1
ATOM 1579 O O . PHE A 1 190 ? 41.860 -15.340 -20.984 1.00 87.50 190 PHE A O 1
ATOM 1586 N N . PRO A 1 191 ? 43.604 -14.782 -22.291 1.00 87.81 191 PRO A N 1
ATOM 1587 C CA . PRO A 1 191 ? 43.653 -16.079 -22.950 1.00 87.81 191 PRO A CA 1
ATOM 1588 C C . PRO A 1 191 ? 44.044 -17.199 -21.968 1.00 87.81 191 PRO A C 1
ATOM 1590 O O . PRO A 1 191 ? 44.895 -16.996 -21.096 1.00 87.81 191 PRO A O 1
ATOM 1593 N N . PRO A 1 192 ? 43.464 -18.406 -22.106 1.00 86.94 192 PRO A N 1
ATOM 1594 C CA . PRO A 1 192 ? 43.776 -19.525 -21.229 1.00 86.94 192 PRO A CA 1
ATOM 1595 C C . PRO A 1 192 ? 45.226 -19.980 -21.418 1.00 86.94 192 PRO A C 1
ATOM 1597 O O . PRO A 1 192 ? 45.700 -20.156 -22.539 1.00 86.94 192 PRO A O 1
ATOM 1600 N N . VAL A 1 193 ? 45.910 -20.247 -20.303 1.00 84.50 193 VAL A N 1
ATOM 1601 C CA . VAL A 1 193 ? 47.290 -20.769 -20.301 1.00 84.50 193 VAL A CA 1
ATOM 1602 C C . VAL A 1 193 ? 47.364 -22.170 -20.933 1.00 84.50 193 VAL A C 1
ATOM 1604 O O . VAL A 1 193 ? 48.366 -22.526 -21.546 1.00 84.50 193 VAL A O 1
ATOM 1607 N N . ASP A 1 194 ? 46.292 -22.963 -20.814 1.00 86.88 194 ASP A N 1
ATOM 1608 C CA . ASP A 1 194 ? 46.148 -24.298 -21.405 1.00 86.88 194 ASP A CA 1
ATOM 1609 C C . ASP A 1 194 ? 44.678 -24.542 -21.790 1.00 86.88 194 ASP A C 1
ATOM 1611 O O . ASP A 1 194 ? 43.763 -24.162 -21.055 1.00 86.88 194 ASP A O 1
ATOM 1615 N N . LYS A 1 195 ? 44.437 -25.228 -22.914 1.00 85.56 195 LYS A N 1
ATOM 1616 C CA . LYS A 1 195 ? 43.085 -25.542 -23.416 1.00 85.56 195 LYS A CA 1
ATOM 1617 C C . LYS A 1 195 ? 42.225 -26.317 -22.413 1.00 85.56 195 LYS A C 1
ATOM 1619 O O . LYS A 1 195 ? 41.007 -26.185 -22.417 1.00 85.56 195 LYS A O 1
ATOM 1624 N N . ARG A 1 196 ? 42.834 -27.117 -21.536 1.00 88.69 196 ARG A N 1
ATOM 1625 C CA . ARG A 1 196 ? 42.120 -27.879 -20.496 1.00 88.69 196 ARG A CA 1
ATOM 1626 C C . ARG A 1 196 ? 41.516 -26.978 -19.416 1.00 88.69 196 ARG A C 1
ATOM 1628 O O . ARG A 1 196 ? 40.579 -27.395 -18.744 1.00 88.69 196 ARG A O 1
ATOM 1635 N N . ILE A 1 197 ? 42.052 -25.768 -19.246 1.00 87.00 197 ILE A N 1
ATOM 1636 C CA . ILE A 1 197 ? 41.636 -24.816 -18.209 1.00 87.00 197 ILE A CA 1
ATOM 1637 C C . ILE A 1 197 ? 40.465 -23.940 -18.688 1.00 87.00 197 ILE A C 1
ATOM 1639 O O . ILE A 1 197 ? 39.696 -23.461 -17.859 1.00 87.00 197 ILE A O 1
ATOM 1643 N N . GLU A 1 198 ? 40.261 -23.801 -20.005 1.00 87.88 198 GLU A N 1
ATOM 1644 C CA . GLU A 1 198 ? 39.202 -22.963 -20.599 1.00 87.88 198 GLU A CA 1
ATOM 1645 C C . GLU A 1 198 ? 37.809 -23.293 -20.045 1.00 87.88 198 GLU A C 1
ATOM 1647 O O . GLU A 1 198 ? 37.052 -22.387 -19.709 1.00 87.88 198 GLU A O 1
ATOM 1652 N N . LYS A 1 199 ? 37.506 -24.583 -19.848 1.00 89.88 199 LYS A N 1
ATOM 1653 C CA . LYS A 1 199 ? 36.242 -25.024 -19.244 1.00 89.88 199 LYS A CA 1
ATOM 1654 C C . LYS A 1 199 ? 36.032 -24.442 -17.839 1.00 89.88 199 LYS A C 1
ATOM 1656 O O . LYS A 1 199 ? 34.972 -23.900 -17.555 1.00 89.88 199 LYS A O 1
ATOM 1661 N N . TYR A 1 200 ? 37.041 -24.526 -16.973 1.00 88.44 200 TYR A N 1
ATOM 1662 C CA . TYR A 1 200 ? 36.952 -24.019 -15.600 1.00 88.44 200 TYR A CA 1
ATOM 1663 C C . TYR A 1 200 ? 36.926 -22.488 -15.550 1.00 88.44 200 TYR A C 1
ATOM 1665 O O . TYR A 1 200 ? 36.300 -21.908 -14.665 1.00 88.44 200 TYR A O 1
ATOM 1673 N N . MET A 1 201 ? 37.581 -21.828 -16.511 1.00 88.44 201 MET A N 1
ATOM 1674 C CA . MET A 1 201 ? 37.484 -20.378 -16.680 1.00 88.44 201 MET A CA 1
ATOM 1675 C C . MET A 1 201 ? 36.070 -19.954 -17.081 1.00 88.44 201 MET A C 1
ATOM 1677 O O . MET A 1 201 ? 35.568 -18.988 -16.516 1.00 88.44 201 MET A O 1
ATOM 1681 N N . HIS A 1 202 ? 35.421 -20.683 -17.995 1.00 88.62 202 HIS A N 1
ATOM 1682 C CA . HIS A 1 202 ? 34.032 -20.431 -18.390 1.00 88.62 202 HIS A CA 1
ATOM 1683 C C . HIS A 1 202 ? 33.075 -20.600 -17.212 1.00 88.62 202 HIS A C 1
ATOM 1685 O O . HIS A 1 202 ? 32.342 -19.675 -16.883 1.00 88.62 202 HIS A O 1
ATOM 1691 N N . GLU A 1 203 ? 33.152 -21.735 -16.511 1.00 88.25 203 GLU A N 1
ATOM 1692 C CA . GLU A 1 203 ? 32.314 -22.015 -15.337 1.00 88.25 203 GLU A CA 1
ATOM 1693 C C . GLU A 1 203 ? 32.506 -20.961 -14.233 1.00 88.25 203 GLU A C 1
ATOM 1695 O O . GLU A 1 203 ? 31.545 -20.509 -13.609 1.00 88.25 203 GLU A O 1
ATOM 1700 N N . GLY A 1 204 ? 33.751 -20.529 -13.997 1.00 87.06 204 GLY A N 1
ATOM 1701 C CA . GLY A 1 204 ? 34.050 -19.445 -13.066 1.00 87.06 204 GLY A CA 1
ATOM 1702 C C . GLY A 1 204 ? 33.452 -18.112 -13.515 1.00 87.06 204 GLY A C 1
ATOM 1703 O O . GLY A 1 204 ? 32.807 -17.430 -12.719 1.00 87.06 204 GLY A O 1
ATOM 1704 N N . TYR A 1 205 ? 33.635 -17.752 -14.786 1.00 87.12 205 TYR A N 1
ATOM 1705 C CA . TYR A 1 205 ? 33.127 -16.510 -15.363 1.00 87.12 205 TYR A CA 1
ATOM 1706 C C . TYR A 1 205 ? 31.600 -16.434 -15.318 1.00 87.12 205 TYR A C 1
ATOM 1708 O O . TYR A 1 205 ? 31.050 -15.428 -14.864 1.00 87.12 205 TYR A O 1
ATOM 1716 N N . GLU A 1 206 ? 30.917 -17.503 -15.727 1.00 86.06 206 GLU A N 1
ATOM 1717 C CA . GLU A 1 206 ? 29.461 -17.609 -15.661 1.00 86.06 206 GLU A CA 1
ATOM 1718 C C . GLU A 1 206 ? 28.976 -17.472 -14.228 1.00 86.06 206 GLU A C 1
ATOM 1720 O O . GLU A 1 206 ? 28.120 -16.637 -13.969 1.00 86.06 206 GLU A O 1
ATOM 1725 N N . LYS A 1 207 ? 29.587 -18.172 -13.267 1.00 85.12 207 LYS A N 1
ATOM 1726 C CA . LYS A 1 207 ? 29.204 -18.066 -11.855 1.00 85.12 207 LYS A CA 1
ATOM 1727 C C . LYS A 1 207 ? 29.227 -16.621 -11.341 1.00 85.12 207 LYS A C 1
ATOM 1729 O O . LYS A 1 207 ? 28.296 -16.198 -10.658 1.00 85.12 207 LYS A O 1
ATOM 1734 N N . TYR A 1 208 ? 30.282 -15.856 -11.629 1.00 80.94 208 TYR A N 1
ATOM 1735 C CA . TYR A 1 208 ? 30.368 -14.459 -11.177 1.00 80.94 208 TYR A CA 1
ATOM 1736 C C . TYR A 1 208 ? 29.443 -13.531 -11.969 1.00 80.94 208 TYR A C 1
ATOM 1738 O O . TYR A 1 208 ? 28.842 -12.623 -11.393 1.00 80.94 208 TYR A O 1
ATOM 1746 N N . THR A 1 209 ? 29.280 -13.781 -13.266 1.00 81.38 209 THR A N 1
ATOM 1747 C CA . THR A 1 209 ? 28.392 -13.000 -14.133 1.00 81.38 209 THR A CA 1
ATOM 1748 C C . THR A 1 209 ? 26.921 -13.237 -13.797 1.00 81.38 209 THR A C 1
ATOM 1750 O O . THR A 1 209 ? 26.142 -12.291 -13.741 1.00 81.38 209 THR A O 1
ATOM 1753 N N . GLU A 1 210 ? 26.534 -14.469 -13.479 1.00 77.50 210 GLU A N 1
ATOM 1754 C CA . GLU A 1 210 ? 25.197 -14.826 -13.008 1.00 77.50 210 GLU A CA 1
ATOM 1755 C C . GLU A 1 210 ? 24.885 -14.207 -11.650 1.00 77.50 210 GLU A C 1
ATOM 1757 O O . GLU A 1 210 ? 23.777 -13.718 -11.456 1.00 77.50 210 GLU A O 1
ATOM 1762 N N . LEU A 1 211 ? 25.848 -14.156 -10.723 1.00 72.94 211 LEU A N 1
ATOM 1763 C CA . LEU A 1 211 ? 25.669 -13.450 -9.449 1.00 72.94 211 LEU A CA 1
ATOM 1764 C C . LEU A 1 211 ? 25.382 -11.955 -9.661 1.00 72.94 211 LEU A C 1
ATOM 1766 O O . LEU A 1 211 ? 24.493 -11.401 -9.013 1.00 72.94 211 LEU A O 1
ATOM 1770 N N . LEU A 1 212 ? 26.090 -11.315 -10.595 1.00 67.06 212 LEU A N 1
ATOM 1771 C CA . LEU A 1 212 ? 25.841 -9.921 -10.977 1.00 67.06 212 LEU A CA 1
ATOM 1772 C C . LEU A 1 212 ? 24.487 -9.762 -11.683 1.00 67.06 212 LEU A C 1
ATOM 1774 O O . LEU A 1 212 ? 23.730 -8.841 -11.376 1.00 67.06 212 LEU A O 1
ATOM 1778 N N . ASN A 1 213 ? 24.141 -10.683 -12.581 1.00 65.88 213 ASN A N 1
ATOM 1779 C CA . ASN A 1 213 ? 22.865 -10.675 -13.290 1.00 65.88 213 ASN A CA 1
ATOM 1780 C C . ASN A 1 213 ? 21.681 -10.919 -12.349 1.00 65.88 213 ASN A C 1
ATOM 1782 O O . ASN A 1 213 ? 20.654 -10.270 -12.498 1.00 65.88 213 ASN A O 1
ATOM 1786 N N . LEU A 1 214 ? 21.813 -11.781 -11.339 1.00 55.00 214 LEU A N 1
ATOM 1787 C CA . LEU A 1 214 ? 20.794 -11.981 -10.309 1.00 55.00 214 LEU A CA 1
ATOM 1788 C C . LEU A 1 214 ? 20.526 -10.681 -9.549 1.00 55.00 214 LEU A C 1
ATOM 1790 O O . LEU A 1 214 ? 19.366 -10.336 -9.344 1.00 55.00 214 LEU A O 1
ATOM 1794 N N . GLN A 1 215 ? 21.562 -9.918 -9.194 1.00 46.84 215 GLN A N 1
ATOM 1795 C CA . GLN A 1 215 ? 21.386 -8.608 -8.557 1.00 46.84 215 GLN A CA 1
ATOM 1796 C C . GLN A 1 215 ? 20.736 -7.579 -9.494 1.00 46.84 215 GLN A C 1
ATOM 1798 O O . GLN A 1 215 ? 19.923 -6.776 -9.042 1.00 46.84 215 GLN A O 1
ATOM 1803 N N . LEU A 1 216 ? 21.039 -7.627 -10.794 1.00 47.47 216 LEU A N 1
ATOM 1804 C CA . LEU A 1 216 ? 20.462 -6.730 -11.800 1.00 47.47 216 LEU A CA 1
ATOM 1805 C C . LEU A 1 216 ? 19.002 -7.066 -12.140 1.00 47.47 216 LEU A C 1
ATOM 1807 O O . LEU A 1 216 ? 18.198 -6.156 -12.296 1.00 47.47 216 LEU A O 1
ATOM 1811 N N . VAL A 1 217 ? 18.627 -8.346 -12.190 1.00 43.84 217 VAL A N 1
ATOM 1812 C CA . VAL A 1 217 ? 17.242 -8.801 -12.435 1.00 43.84 217 VAL A CA 1
ATOM 1813 C C . VAL A 1 217 ? 16.327 -8.529 -11.234 1.00 43.84 217 VAL A C 1
ATOM 1815 O O . VAL A 1 217 ? 15.119 -8.448 -11.399 1.00 43.84 217 VAL A O 1
ATOM 1818 N N . HIS A 1 218 ? 16.878 -8.344 -10.031 1.00 35.31 218 HIS A N 1
ATOM 1819 C CA . HIS A 1 218 ? 16.116 -7.846 -8.875 1.00 35.31 218 HIS A CA 1
ATOM 1820 C C . HIS A 1 218 ? 16.054 -6.307 -8.821 1.00 35.31 218 HIS A C 1
ATOM 1822 O O . HIS A 1 218 ? 15.315 -5.757 -8.006 1.00 35.31 218 HIS A O 1
ATOM 1828 N N . ALA A 1 219 ? 16.829 -5.616 -9.663 1.00 33.59 219 ALA A N 1
ATOM 1829 C CA . ALA A 1 219 ? 16.889 -4.157 -9.754 1.00 33.59 219 ALA A CA 1
ATOM 1830 C C . ALA A 1 219 ? 16.133 -3.583 -10.973 1.00 33.59 219 ALA A C 1
ATOM 1832 O O . ALA A 1 219 ? 16.106 -2.361 -11.144 1.00 33.59 219 ALA A O 1
ATOM 1833 N N . ILE A 1 220 ? 15.521 -4.442 -11.797 1.00 36.50 220 ILE A N 1
ATOM 1834 C CA . ILE A 1 220 ? 14.672 -4.115 -12.959 1.00 36.50 220 ILE A CA 1
ATOM 1835 C C . ILE A 1 220 ? 13.319 -4.796 -12.766 1.00 36.50 220 ILE A C 1
ATOM 1837 O O . ILE A 1 220 ? 12.299 -4.171 -13.122 1.00 36.50 220 ILE A O 1
#

Radius of gyration: 23.08 Å; Cα contacts (8 Å, |Δi|>4): 271; chains: 1; bounding box: 67×46×52 Å

Nearest PDB structures (foldseek):
  8szz-assembly1_J  TM=5.790E-01  e=2.397E+00  Thermotoga maritima
  1wa3-assembly2_F  TM=3.408E-01  e=2.397E+00  Thermotoga maritima
  4ckw-assembly4_D  TM=5.473E-01  e=9.164E+00  Mycobacterium tuberculosis

Mean predicted aligned error: 7.99 Å

Sequence (220 aa):
MSLYFFCYMRQLILQLTDFEKFYWPTFEKVVHMTAARGQAMLIFLENDWTRYLDYLQELPMGTRLYMEYGDPRKFKDRLGKKMVLGGFYPLTLLKTGTKEQCIDKAKELIDILAPGGNYFFCFDKTALQLADVNPENYVAVLEYVLENGYYDNAGEQVTTMKKEDTIKKFTCPEFKSKYIISFDEYKQEFPPVDKRIEKYMHEGYEKYTELLNLQLVHAI

Foldseek 3Di:
DADEDEDDDPLVPDDPVCCVVPPLVVVLQVQLVCVVVVHAYAYEDPDDCLVCLVSVLLGFFAHEYEALDDDLLSCCVSPVLGAQYEEPQALQCQQPHDLVVLLVSLVVNCVRRCPLHSYDYDYSDDDPDPNSGDVVSVVSSVVSCVVRVDDPCPPDRSDPDDRVVSRDDDDDPDDDDPPLDDVVVVCVVPPDPDPVCSVVVVVVSCVVSVVVVVVVVSVD

Solvent-accessible surface area (backbone atoms only — not comparable to full-atom values): 12815 Å² total; per-residue (Å²): 127,69,54,79,44,82,55,72,78,70,63,78,78,42,54,71,71,51,30,61,70,72,44,46,67,59,53,54,48,37,54,18,55,39,40,73,72,74,28,47,46,38,38,43,40,69,50,67,54,74,90,43,51,72,63,62,63,65,53,36,51,58,32,29,41,33,26,36,42,70,62,66,60,62,49,35,76,72,35,32,72,50,29,28,40,32,27,61,39,60,45,61,41,34,49,75,48,55,58,65,60,40,39,53,51,52,49,55,49,44,73,61,40,38,72,77,43,45,51,50,94,44,52,31,56,80,80,89,49,78,88,51,39,36,68,69,33,49,49,52,36,52,53,50,45,68,76,65,65,71,63,95,62,74,90,62,79,67,52,90,76,57,54,72,83,39,45,61,89,76,86,78,76,83,89,81,52,98,82,63,70,54,71,72,59,49,38,71,79,57,62,66,96,44,83,84,48,43,61,60,50,50,56,51,50,48,56,57,50,49,55,53,47,54,56,48,65,76,73,90